Protein AF-A0A453JV64-F1 (afdb_monomer_lite)

pLDDT: mean 71.49, std 22.52, range [22.53, 96.25]

Radius of gyration: 22.48 Å; chains: 1; bounding box: 45×42×71 Å

Secondary structure (DSSP, 8-state):
--PPP-----SS------TTS------------SS-B--EEE---GGG--TTSB-TTSPBPPPGGGEEEEPPPB--TTTTT--EEEEEEE-SSTT-EEEEEEESS---EEEEEES-SS--TT-EEEE-EEE---GGG--STTTSSTTT-----EEEEEEE-SPPTT-EEEEEEEE------S-----------------EEEE---

Structure (mmCIF, N/CA/C/O backbone):
data_AF-A0A453JV64-F1
#
_entry.id   AF-A0A453JV64-F1
#
loop_
_atom_site.group_PDB
_atom_site.id
_atom_site.type_symbol
_atom_site.label_atom_id
_atom_site.label_alt_id
_atom_site.label_comp_id
_atom_site.label_asym_id
_atom_site.label_entity_id
_atom_site.label_seq_id
_atom_site.pdbx_PDB_ins_code
_atom_site.Cartn_x
_atom_site.Cartn_y
_atom_site.Cartn_z
_atom_site.occupancy
_atom_site.B_iso_or_equiv
_atom_site.auth_seq_id
_atom_site.auth_comp_id
_atom_site.auth_asym_id
_atom_site.auth_atom_id
_atom_site.pdbx_PDB_model_num
ATOM 1 N N . ILE A 1 1 ? -17.214 10.837 -33.435 1.00 34.78 1 ILE A N 1
ATOM 2 C CA . ILE A 1 1 ? -16.396 11.425 -32.343 1.00 34.78 1 ILE A CA 1
ATOM 3 C C . ILE A 1 1 ? -16.585 10.550 -31.107 1.00 34.78 1 ILE A C 1
ATOM 5 O O . ILE A 1 1 ? -17.572 10.701 -30.403 1.00 34.78 1 ILE A O 1
ATOM 9 N N . GLN A 1 2 ? -15.708 9.565 -30.905 1.00 22.53 2 GLN A N 1
ATOM 10 C CA . GLN A 1 2 ? -15.723 8.689 -29.729 1.00 22.53 2 GLN A CA 1
ATOM 11 C C . GLN A 1 2 ? -14.558 9.088 -28.821 1.00 22.53 2 GLN A C 1
ATOM 13 O O . GLN A 1 2 ? -13.413 9.138 -29.260 1.00 22.53 2 GLN A O 1
ATOM 18 N N . ARG A 1 3 ? -14.861 9.425 -27.565 1.00 28.16 3 ARG A N 1
ATOM 19 C CA . ARG A 1 3 ? -13.854 9.675 -26.527 1.00 28.16 3 ARG A CA 1
ATOM 20 C C . ARG A 1 3 ? -13.307 8.323 -26.048 1.00 28.16 3 ARG A C 1
ATOM 22 O O . ARG A 1 3 ? -14.131 7.487 -25.672 1.00 28.16 3 ARG A O 1
ATOM 29 N N . PRO A 1 4 ? -11.985 8.085 -25.997 1.00 27.56 4 PRO A N 1
ATOM 30 C CA . PRO A 1 4 ? -11.481 6.886 -25.353 1.00 27.56 4 PRO A CA 1
ATOM 31 C C . PRO A 1 4 ? -11.569 7.027 -23.831 1.00 27.56 4 PRO A C 1
ATOM 33 O O . PRO A 1 4 ? -11.262 8.071 -23.251 1.00 27.56 4 PRO A O 1
ATOM 36 N N . ARG A 1 5 ? -12.042 5.944 -23.214 1.00 22.67 5 ARG A N 1
ATOM 37 C CA . ARG A 1 5 ? -12.192 5.736 -21.774 1.00 22.67 5 ARG A CA 1
ATOM 38 C C . ARG A 1 5 ? -10.822 5.693 -21.091 1.00 22.67 5 ARG A C 1
ATOM 40 O O . ARG A 1 5 ? -9.907 5.032 -21.565 1.00 22.67 5 ARG A O 1
ATOM 47 N N . LEU A 1 6 ? -10.724 6.366 -19.947 1.00 30.78 6 LEU A N 1
ATOM 48 C CA . LEU A 1 6 ? -9.630 6.237 -18.987 1.00 30.78 6 LEU A CA 1
ATOM 49 C C . LEU A 1 6 ? -9.773 4.904 -18.242 1.00 30.78 6 LEU A C 1
ATOM 51 O O . LEU A 1 6 ? -10.660 4.767 -17.403 1.00 30.78 6 LEU A O 1
ATOM 55 N N . SER A 1 7 ? -8.886 3.949 -18.504 1.00 24.44 7 SER A N 1
ATOM 56 C CA . SER A 1 7 ? -8.677 2.781 -17.642 1.00 24.44 7 SER A CA 1
ATOM 57 C C . SER A 1 7 ? -7.288 2.870 -17.011 1.00 24.44 7 SER A C 1
ATOM 59 O O . SER A 1 7 ? -6.264 2.768 -17.681 1.00 24.44 7 SER A O 1
ATOM 61 N N . ARG A 1 8 ? -7.284 3.146 -15.701 1.00 32.28 8 ARG A N 1
ATOM 62 C CA . ARG A 1 8 ? -6.112 3.191 -14.819 1.00 32.28 8 ARG A CA 1
ATOM 63 C C . ARG A 1 8 ? -5.583 1.780 -14.589 1.00 32.28 8 ARG A C 1
ATOM 65 O O . ARG A 1 8 ? -6.286 0.996 -13.970 1.00 32.28 8 ARG A O 1
ATOM 72 N N . LEU A 1 9 ? -4.340 1.531 -14.988 1.00 24.16 9 LEU A N 1
ATOM 73 C CA . LEU A 1 9 ? -3.398 0.574 -14.394 1.00 24.16 9 LEU A CA 1
ATOM 74 C C . LEU A 1 9 ? -1.998 1.087 -14.778 1.00 24.16 9 LEU A C 1
ATOM 76 O O . LEU A 1 9 ? -1.670 1.196 -15.957 1.00 24.16 9 LEU A O 1
ATOM 80 N N . HIS A 1 10 ? -1.224 1.554 -13.796 1.00 37.84 10 HIS A N 1
ATOM 81 C CA . HIS A 1 10 ? -0.002 2.332 -14.023 1.00 37.84 10 HIS A CA 1
ATOM 82 C C . HIS A 1 10 ? 1.258 1.461 -13.894 1.00 37.84 10 HIS A C 1
ATOM 84 O O . HIS A 1 10 ? 1.812 1.323 -12.810 1.00 37.84 10 HIS A O 1
ATOM 90 N N . LEU A 1 11 ? 1.714 0.913 -15.024 1.00 35.66 11 LEU A N 1
ATOM 91 C CA . LEU A 1 11 ? 3.116 0.529 -15.268 1.00 35.66 11 LEU A CA 1
ATOM 92 C C . LEU A 1 11 ? 3.996 1.799 -15.393 1.00 35.66 11 LEU A C 1
ATOM 94 O O . LEU A 1 11 ? 3.430 2.890 -15.549 1.00 35.66 11 LEU A O 1
ATOM 98 N N . PRO A 1 12 ? 5.348 1.714 -15.358 1.00 49.34 12 PRO A N 1
ATOM 99 C CA . PRO A 1 12 ? 6.203 2.832 -15.762 1.00 49.34 12 PRO A CA 1
ATOM 100 C C . PRO A 1 12 ? 5.738 3.344 -17.129 1.00 49.34 12 PRO A C 1
ATOM 102 O O . PRO A 1 12 ? 5.736 2.614 -18.119 1.00 49.34 12 PRO A O 1
ATOM 105 N N . GLN A 1 13 ? 5.240 4.577 -17.151 1.00 51.22 13 GLN A N 1
ATOM 106 C CA . GLN A 1 13 ? 4.606 5.140 -18.333 1.00 51.22 13 GLN A CA 1
ATOM 107 C C . GLN A 1 13 ? 5.682 5.533 -19.343 1.00 51.22 13 GLN A C 1
ATOM 109 O O . GLN A 1 13 ? 6.545 6.361 -19.053 1.00 51.22 13 GLN A O 1
ATOM 114 N N . TRP A 1 14 ? 5.596 4.977 -20.547 1.00 49.09 14 TRP A N 1
ATOM 115 C CA . TRP A 1 14 ? 6.349 5.449 -21.699 1.00 49.09 14 TRP A CA 1
ATOM 116 C C . TRP A 1 14 ? 5.537 6.544 -22.386 1.00 49.09 14 TRP A C 1
ATOM 118 O O . TRP A 1 14 ? 4.452 6.293 -22.905 1.00 49.09 14 TRP A O 1
ATOM 128 N N . LEU A 1 15 ? 6.038 7.781 -22.365 1.00 48.81 15 LEU A N 1
ATOM 129 C CA . LEU A 1 15 ? 5.384 8.904 -23.032 1.00 48.81 15 LEU A CA 1
ATOM 130 C C . LEU A 1 15 ? 6.128 9.248 -24.324 1.00 48.81 15 LEU A C 1
ATOM 132 O O . LEU A 1 15 ? 7.303 9.614 -24.305 1.00 48.81 15 LEU A O 1
ATOM 136 N N . ARG A 1 16 ? 5.430 9.162 -25.459 1.00 49.94 16 ARG A N 1
ATOM 137 C CA . ARG A 1 16 ? 5.976 9.547 -26.763 1.00 49.94 16 ARG A CA 1
ATOM 138 C C . ARG A 1 16 ? 5.967 11.070 -26.904 1.00 49.94 16 ARG A C 1
ATOM 140 O O . ARG A 1 16 ? 4.908 11.687 -26.992 1.00 49.94 16 ARG A O 1
ATOM 147 N N . LEU A 1 17 ? 7.148 11.677 -26.972 1.00 46.78 17 LEU A N 1
ATOM 148 C CA . LEU A 1 17 ? 7.295 13.099 -27.286 1.00 46.78 17 LEU A CA 1
ATOM 149 C C . LEU A 1 17 ? 7.070 13.313 -28.792 1.00 46.78 17 LEU A C 1
ATOM 151 O O . LEU A 1 17 ? 7.913 12.955 -29.612 1.00 46.78 17 LEU A O 1
ATOM 155 N N . LEU A 1 18 ? 5.929 13.897 -29.166 1.00 42.41 18 LEU A N 1
ATOM 156 C CA . LEU A 1 18 ? 5.713 14.442 -30.509 1.00 42.41 18 LEU A CA 1
ATOM 157 C C . LEU A 1 18 ? 6.116 15.921 -30.497 1.00 42.41 18 LEU A C 1
ATOM 159 O O . LEU A 1 18 ? 5.584 16.710 -29.719 1.00 42.41 18 LEU A O 1
ATOM 163 N N . ALA A 1 19 ? 7.074 16.283 -31.349 1.00 37.38 19 ALA A N 1
ATOM 164 C CA . ALA A 1 19 ? 7.847 17.528 -31.319 1.00 37.38 19 ALA A CA 1
ATOM 165 C C . ALA A 1 19 ? 7.077 18.827 -31.655 1.00 37.38 19 ALA A C 1
ATOM 167 O O . ALA A 1 19 ? 7.677 19.767 -32.164 1.00 37.38 19 ALA A O 1
ATOM 168 N N . GLN A 1 20 ? 5.763 18.912 -31.431 1.00 38.94 20 GLN A N 1
ATOM 169 C CA . GLN A 1 20 ? 4.955 19.980 -32.036 1.00 38.94 20 GLN A CA 1
ATOM 170 C C . GLN A 1 20 ? 4.372 21.023 -31.076 1.00 38.94 20 GLN A C 1
ATOM 172 O O . GLN A 1 20 ? 3.774 21.976 -31.568 1.00 38.94 20 GLN A O 1
ATOM 177 N N . ARG A 1 21 ? 4.543 20.930 -29.744 1.00 32.88 21 ARG A N 1
ATOM 178 C CA . ARG A 1 21 ? 4.109 22.003 -28.818 1.00 32.88 21 ARG A CA 1
ATOM 179 C C . ARG A 1 21 ? 4.996 22.125 -27.570 1.00 32.88 21 ARG A C 1
ATOM 181 O O . ARG A 1 21 ? 5.344 21.091 -27.001 1.00 32.88 21 ARG A O 1
ATOM 188 N N . PRO A 1 22 ? 5.311 23.350 -27.098 1.00 31.88 22 PRO A N 1
ATOM 189 C CA . PRO A 1 22 ? 5.959 23.546 -25.805 1.00 31.88 22 PRO A CA 1
ATOM 190 C C . PRO A 1 22 ? 5.036 23.016 -24.704 1.00 31.88 22 PRO A C 1
ATOM 192 O O . PRO A 1 22 ? 3.895 23.456 -24.552 1.00 31.88 22 PRO A O 1
ATOM 195 N N . TRP A 1 23 ? 5.507 22.004 -23.983 1.00 38.38 23 TRP A N 1
ATOM 196 C CA . TRP A 1 23 ? 4.722 21.302 -22.975 1.00 38.38 23 TRP A CA 1
ATOM 197 C C . TRP A 1 23 ? 4.788 22.055 -21.638 1.00 38.38 23 TRP A C 1
ATOM 199 O O . TRP A 1 23 ? 5.874 22.294 -21.114 1.00 38.38 23 TRP A O 1
ATOM 209 N N . ARG A 1 24 ? 3.630 22.374 -21.044 1.00 29.61 24 ARG A N 1
ATOM 210 C CA . ARG A 1 24 ? 3.502 22.445 -19.581 1.00 29.61 24 ARG A CA 1
ATOM 211 C C . ARG A 1 24 ? 3.101 21.049 -19.121 1.00 29.61 24 ARG A C 1
ATOM 213 O O . ARG A 1 24 ? 1.940 20.671 -19.249 1.00 29.61 24 ARG A O 1
ATOM 220 N N . ALA A 1 25 ? 4.068 20.276 -18.635 1.00 34.88 25 ALA A N 1
ATOM 221 C CA . ALA A 1 25 ? 3.772 19.026 -17.956 1.00 34.88 25 ALA A CA 1
ATOM 222 C C . ALA A 1 25 ? 3.078 19.338 -16.636 1.00 34.88 25 ALA A C 1
ATOM 224 O O . ALA A 1 25 ? 3.697 19.916 -15.746 1.00 34.88 25 ALA A O 1
ATOM 225 N N . HIS A 1 26 ? 1.837 18.896 -16.461 1.00 29.64 26 HIS A N 1
ATOM 226 C CA . HIS A 1 26 ? 1.499 18.403 -15.134 1.00 29.64 26 HIS A CA 1
ATOM 227 C C . HIS A 1 26 ? 2.315 17.117 -14.973 1.00 29.64 26 HIS A C 1
ATOM 229 O O . HIS A 1 26 ? 2.134 16.211 -15.793 1.00 29.64 26 HIS A O 1
ATOM 235 N N . PRO A 1 27 ? 3.271 17.043 -14.027 1.00 34.78 27 PRO A N 1
ATOM 236 C CA . PRO A 1 27 ? 4.000 15.807 -13.805 1.00 34.78 27 PRO A CA 1
ATOM 237 C C . PRO A 1 27 ? 2.966 14.701 -13.569 1.00 34.78 27 PRO A C 1
ATOM 239 O O . PRO A 1 27 ? 2.006 14.934 -12.822 1.00 34.78 27 PRO A O 1
ATOM 242 N N . PRO A 1 28 ? 3.093 13.532 -14.227 1.00 35.94 28 PRO A N 1
ATOM 243 C CA . PRO A 1 28 ? 2.219 12.416 -13.918 1.00 35.94 28 PRO A CA 1
ATOM 244 C C . PRO A 1 28 ? 2.303 12.202 -12.411 1.00 35.94 28 PRO A C 1
ATOM 246 O O . PRO A 1 28 ? 3.398 12.165 -11.846 1.00 35.94 28 PRO A O 1
ATOM 249 N N . THR A 1 29 ? 1.154 12.132 -11.741 1.00 37.25 29 THR A N 1
ATOM 250 C CA . THR A 1 29 ? 1.100 11.734 -10.335 1.00 37.25 29 THR A CA 1
ATOM 251 C C . THR A 1 29 ? 1.505 10.263 -10.285 1.00 37.25 29 THR A C 1
ATOM 253 O O . THR A 1 29 ? 0.660 9.374 -10.319 1.00 37.25 29 THR A O 1
ATOM 256 N N . ALA A 1 30 ? 2.811 10.002 -10.336 1.00 40.31 30 ALA A N 1
ATOM 257 C CA . ALA A 1 30 ? 3.355 8.672 -10.175 1.00 40.31 30 ALA A CA 1
ATOM 258 C C . ALA A 1 30 ? 2.994 8.199 -8.759 1.00 40.31 30 ALA A C 1
ATOM 260 O O . ALA A 1 30 ? 3.118 8.993 -7.818 1.00 40.31 30 ALA A O 1
ATOM 261 N N . PRO A 1 31 ? 2.533 6.947 -8.582 1.00 50.41 31 PRO A N 1
ATOM 262 C CA . PRO A 1 31 ? 2.518 6.351 -7.253 1.00 50.41 31 PRO A CA 1
ATOM 263 C C . PRO A 1 31 ? 3.935 6.454 -6.684 1.00 50.41 31 PRO A C 1
ATOM 265 O O . PRO A 1 31 ? 4.916 6.289 -7.420 1.00 50.41 31 PRO A O 1
ATOM 268 N N . GLN A 1 32 ? 4.042 6.826 -5.414 1.00 57.03 32 GLN A N 1
ATOM 269 C CA . GLN A 1 32 ? 5.329 7.071 -4.797 1.00 57.03 32 GLN A CA 1
ATOM 270 C C . GLN A 1 32 ? 5.950 5.688 -4.487 1.00 57.03 32 GLN A C 1
ATOM 272 O O . GLN A 1 32 ? 5.385 4.858 -3.785 1.00 57.03 32 GLN A O 1
ATOM 277 N N . PRO A 1 33 ? 7.058 5.339 -5.143 1.00 58.97 33 PRO A N 1
ATOM 278 C CA . PRO A 1 33 ? 7.669 4.029 -5.033 1.00 58.97 33 PRO A CA 1
ATOM 279 C C . PRO A 1 33 ? 8.499 3.989 -3.749 1.00 58.97 33 PRO A C 1
ATOM 281 O O . PRO A 1 33 ? 8.921 5.022 -3.220 1.00 58.97 33 PRO A O 1
ATOM 284 N N . ALA A 1 34 ? 8.829 2.781 -3.314 1.00 61.97 34 ALA A N 1
ATOM 285 C CA . ALA A 1 34 ? 9.823 2.571 -2.269 1.00 61.97 34 ALA A CA 1
ATOM 286 C C . ALA A 1 34 ? 11.235 3.064 -2.668 1.00 61.97 34 ALA A C 1
ATOM 288 O O . ALA A 1 34 ? 12.027 3.414 -1.798 1.00 61.97 34 ALA A O 1
ATOM 289 N N . ALA A 1 35 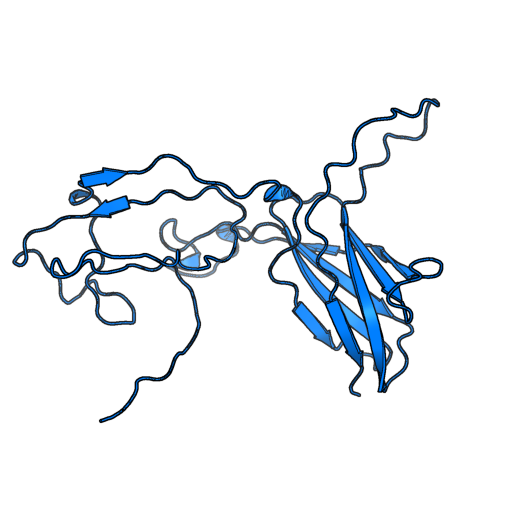? 11.550 3.115 -3.970 1.00 70.56 35 ALA A N 1
ATOM 290 C CA . ALA A 1 35 ? 12.890 3.398 -4.494 1.00 70.56 35 ALA A CA 1
ATOM 291 C C . ALA A 1 35 ? 12.970 4.723 -5.283 1.00 70.56 35 ALA A C 1
ATOM 293 O O . ALA A 1 35 ? 11.988 5.119 -5.905 1.00 70.56 35 ALA A O 1
ATOM 294 N N . PRO A 1 36 ? 14.129 5.404 -5.335 1.00 78.94 36 PRO A N 1
ATOM 295 C CA . PRO A 1 36 ? 14.311 6.591 -6.171 1.00 78.94 36 PRO A CA 1
ATOM 296 C C . PRO A 1 36 ? 13.971 6.343 -7.649 1.00 78.94 36 PRO A C 1
ATOM 298 O O . PRO A 1 36 ? 14.154 5.248 -8.182 1.00 78.94 36 PRO A O 1
ATOM 301 N N . TYR A 1 37 ? 13.508 7.388 -8.333 1.00 79.69 37 TYR A N 1
ATOM 302 C CA . TYR A 1 37 ? 13.249 7.372 -9.768 1.00 79.69 37 TYR A CA 1
ATOM 303 C C . TYR A 1 37 ? 14.365 8.042 -10.559 1.00 79.69 37 TYR A C 1
ATOM 305 O O . TYR A 1 37 ? 14.974 9.013 -10.116 1.00 79.69 37 TYR A O 1
ATOM 313 N N . GLN A 1 38 ? 14.535 7.585 -11.795 1.00 85.00 38 GLN A N 1
ATOM 314 C CA . GLN A 1 38 ? 15.294 8.278 -12.827 1.00 85.00 38 GLN A CA 1
ATOM 315 C C . GLN A 1 38 ? 14.449 8.381 -14.095 1.00 85.00 38 GLN A C 1
ATOM 317 O O . GLN A 1 38 ? 13.699 7.467 -14.443 1.00 85.00 38 GLN A O 1
ATOM 322 N N . PHE A 1 39 ? 14.604 9.486 -14.813 1.00 84.00 39 PHE A N 1
ATOM 323 C CA . PHE A 1 39 ? 14.001 9.699 -16.117 1.00 84.00 39 PHE A CA 1
ATOM 324 C C . PHE A 1 39 ? 15.042 9.424 -17.196 1.00 84.00 39 PHE A C 1
ATOM 326 O O . PHE A 1 39 ? 16.143 9.972 -17.178 1.00 84.00 39 PHE A O 1
ATOM 333 N N . CYS A 1 40 ? 14.684 8.577 -18.155 1.00 82.50 40 CYS A N 1
ATOM 334 C CA . CYS A 1 40 ? 15.524 8.265 -19.302 1.00 82.50 40 CYS A CA 1
ATOM 335 C C . CYS A 1 40 ? 14.915 8.886 -20.560 1.00 82.50 40 CYS A C 1
ATOM 337 O O . CYS A 1 40 ? 13.735 8.677 -20.845 1.00 82.50 40 CYS A O 1
ATOM 339 N N . LEU A 1 41 ? 15.727 9.601 -21.337 1.00 83.19 41 LEU A N 1
ATOM 340 C CA . LEU A 1 41 ? 15.348 10.045 -22.675 1.00 83.19 41 LEU A CA 1
ATOM 341 C C . LEU A 1 41 ? 15.924 9.072 -23.699 1.00 83.19 41 LEU A C 1
ATOM 343 O O . LEU A 1 41 ? 17.125 8.796 -23.692 1.00 83.19 41 LEU A O 1
ATOM 347 N N . PHE A 1 42 ? 15.074 8.594 -24.602 1.00 81.44 42 PHE A N 1
ATOM 348 C CA . PHE A 1 42 ? 15.463 7.710 -25.694 1.00 81.44 42 PHE A CA 1
ATOM 349 C C . PHE A 1 42 ? 15.206 8.387 -27.038 1.00 81.44 42 PHE A C 1
ATOM 351 O O . PHE A 1 42 ? 14.197 9.070 -27.214 1.00 81.44 42 PHE A O 1
ATOM 358 N N . ARG A 1 43 ? 16.115 8.190 -27.993 1.00 80.19 43 ARG A N 1
ATOM 359 C CA . ARG A 1 43 ? 15.985 8.666 -29.372 1.00 80.19 43 ARG A CA 1
ATOM 360 C C . ARG A 1 43 ? 16.425 7.568 -30.326 1.00 80.19 43 ARG A C 1
ATOM 362 O O . ARG A 1 43 ? 17.523 7.039 -30.196 1.00 80.19 43 ARG A O 1
ATOM 369 N N . TRP A 1 44 ? 15.602 7.281 -31.323 1.00 72.88 44 TRP A N 1
ATOM 370 C CA . TRP A 1 44 ? 15.910 6.294 -32.351 1.00 72.88 44 TRP A CA 1
ATOM 371 C C . TRP A 1 44 ? 15.385 6.745 -33.715 1.00 72.88 44 TRP A C 1
ATOM 373 O O . TRP A 1 44 ? 14.541 7.642 -33.811 1.00 72.88 44 TRP A O 1
ATOM 383 N N . HIS A 1 45 ? 15.917 6.148 -34.782 1.00 70.50 45 HIS A N 1
ATOM 384 C CA . HIS A 1 45 ? 15.501 6.461 -36.143 1.00 70.50 45 HIS A CA 1
ATOM 385 C C . HIS A 1 45 ? 14.157 5.778 -36.470 1.00 70.50 45 HIS A C 1
ATOM 387 O O . HIS A 1 45 ? 13.981 4.612 -36.118 1.00 70.50 45 HIS A O 1
ATOM 393 N N . PRO A 1 46 ? 13.218 6.419 -37.199 1.00 66.88 46 PRO A N 1
ATOM 394 C CA . PRO A 1 46 ? 11.904 5.834 -37.505 1.00 66.88 46 PRO A CA 1
ATOM 395 C C . PRO A 1 46 ? 11.930 4.458 -38.185 1.00 66.88 46 PRO A C 1
ATOM 397 O O . PRO A 1 46 ? 10.986 3.685 -38.070 1.00 66.88 46 PRO A O 1
ATOM 400 N N . LYS A 1 47 ? 13.021 4.150 -38.895 1.00 69.12 47 LYS A N 1
ATOM 401 C CA . LYS A 1 47 ? 13.239 2.862 -39.578 1.00 69.12 47 LYS A CA 1
ATOM 402 C C . LYS A 1 4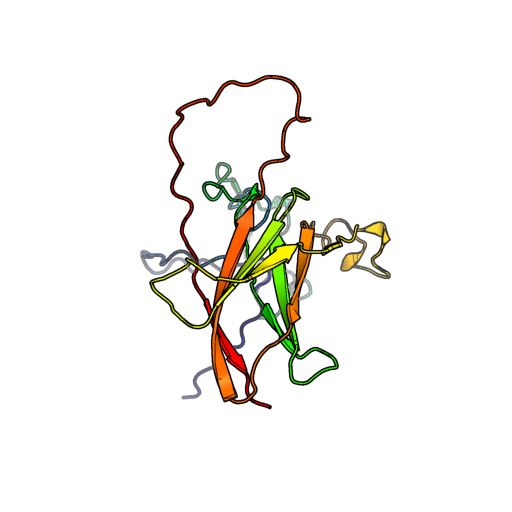7 ? 13.635 1.719 -38.635 1.00 69.12 47 LYS A C 1
ATOM 404 O O . LYS A 1 47 ? 13.620 0.571 -39.048 1.00 69.12 47 LYS A O 1
ATOM 409 N N . GLU A 1 48 ? 13.991 2.025 -37.391 1.00 67.94 48 GLU A N 1
ATOM 410 C CA . GLU A 1 48 ? 14.400 1.047 -36.374 1.00 67.94 48 GLU A CA 1
ATOM 411 C C . GLU A 1 48 ? 13.233 0.641 -35.455 1.00 67.94 48 GLU A C 1
ATOM 413 O O . GLU A 1 48 ? 13.436 -0.025 -34.442 1.00 67.94 48 GLU A O 1
ATOM 418 N N . HIS A 1 49 ? 12.006 1.054 -35.794 1.00 63.78 49 HIS A N 1
ATOM 419 C CA . HIS A 1 49 ? 10.792 0.657 -35.087 1.00 63.78 49 HIS A CA 1
ATOM 420 C C . HIS A 1 49 ? 10.537 -0.844 -35.261 1.00 63.78 49 HIS A C 1
ATOM 422 O O . HIS A 1 49 ? 10.296 -1.308 -36.373 1.00 63.78 49 HIS A O 1
ATOM 428 N N . SER A 1 50 ? 10.523 -1.594 -34.158 1.00 63.16 50 SER A N 1
ATOM 429 C CA . SER A 1 50 ? 10.002 -2.962 -34.145 1.00 63.16 50 SER A CA 1
ATOM 430 C C . SER A 1 50 ? 8.506 -2.938 -33.833 1.00 63.16 50 SER A C 1
ATOM 432 O O . SER A 1 50 ? 8.105 -2.498 -32.757 1.00 63.16 50 SER A O 1
ATOM 434 N N . TYR A 1 51 ? 7.675 -3.444 -34.748 1.00 61.25 51 TYR A N 1
ATOM 435 C CA . TYR A 1 51 ? 6.231 -3.618 -34.521 1.00 61.25 51 TYR A CA 1
ATOM 436 C C . TYR A 1 51 ? 5.914 -4.706 -33.485 1.00 61.25 51 TYR A C 1
ATOM 438 O O . TYR A 1 51 ? 4.798 -4.770 -32.981 1.00 61.25 51 TYR A O 1
ATOM 446 N N . HIS A 1 52 ? 6.898 -5.543 -33.150 1.00 62.62 52 HIS A N 1
ATOM 447 C CA . HIS A 1 52 ? 6.753 -6.637 -32.191 1.00 62.62 52 HIS A CA 1
ATOM 448 C C . HIS A 1 52 ? 7.114 -6.234 -30.755 1.00 62.62 52 HIS A C 1
ATOM 450 O O . HIS A 1 52 ? 6.925 -7.028 -29.840 1.00 62.62 52 HIS A O 1
ATOM 456 N N . HIS A 1 53 ? 7.629 -5.018 -30.541 1.00 69.50 53 HIS A N 1
ATOM 457 C CA . HIS A 1 53 ? 8.055 -4.533 -29.228 1.00 69.50 53 HIS A CA 1
ATOM 458 C C . HIS A 1 53 ? 7.343 -3.219 -28.899 1.00 69.50 53 HIS A C 1
ATOM 460 O O . HIS A 1 53 ? 7.919 -2.132 -28.970 1.00 69.50 53 HIS A O 1
ATOM 466 N N . VAL A 1 54 ? 6.051 -3.332 -28.595 1.00 72.19 54 VAL A N 1
ATOM 467 C CA . VAL A 1 54 ? 5.157 -2.212 -28.289 1.00 72.19 54 VAL A CA 1
ATOM 468 C C . VAL A 1 54 ? 4.534 -2.377 -26.902 1.00 72.19 54 VAL A C 1
ATOM 470 O O . VAL A 1 54 ? 4.372 -3.494 -26.415 1.00 72.19 54 VAL A O 1
ATOM 473 N N . ASP A 1 55 ? 4.202 -1.264 -26.252 1.00 69.94 55 ASP A N 1
ATOM 474 C CA . ASP A 1 55 ? 3.448 -1.251 -25.004 1.00 69.94 55 ASP A CA 1
ATOM 475 C C . ASP A 1 55 ? 1.970 -1.619 -25.241 1.00 69.94 55 ASP A C 1
ATOM 477 O O . ASP A 1 55 ? 1.511 -1.791 -26.372 1.00 69.94 55 ASP A O 1
ATOM 481 N N . HIS A 1 56 ? 1.195 -1.706 -24.157 1.00 69.12 56 HIS A N 1
ATOM 482 C CA . HIS A 1 56 ? -0.239 -2.008 -24.214 1.00 69.12 56 HIS A CA 1
ATOM 483 C C . HIS A 1 56 ? -1.056 -1.008 -25.061 1.00 69.12 56 HIS A C 1
ATOM 485 O O . HIS A 1 56 ? -2.144 -1.334 -25.525 1.00 69.12 56 HIS A O 1
ATOM 491 N N . ASN A 1 57 ? -0.532 0.198 -25.291 1.00 66.69 57 ASN A N 1
ATOM 492 C CA . ASN A 1 57 ? -1.160 1.241 -26.098 1.00 66.69 57 ASN A CA 1
ATOM 493 C C . ASN A 1 57 ? -0.638 1.257 -27.548 1.00 66.69 57 ASN A C 1
ATOM 495 O O . ASN A 1 57 ? -0.969 2.168 -28.309 1.00 66.69 57 ASN A O 1
ATOM 499 N N . GLY A 1 58 ? 0.188 0.280 -27.936 1.00 66.62 58 GLY A N 1
ATOM 500 C CA . GLY A 1 58 ? 0.796 0.198 -29.260 1.00 66.62 58 GLY A CA 1
ATOM 5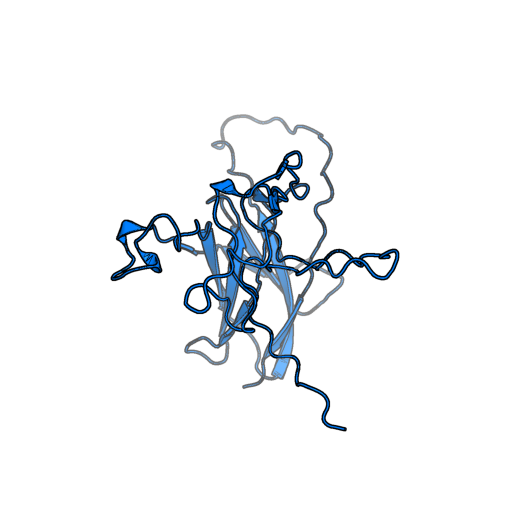01 C C . GLY A 1 58 ? 1.959 1.172 -29.479 1.00 66.62 58 GLY A C 1
ATOM 502 O O . GLY A 1 58 ? 2.375 1.372 -30.622 1.00 66.62 58 GLY A O 1
ATOM 503 N N . ASN A 1 59 ? 2.501 1.797 -28.427 1.00 68.75 59 ASN A N 1
ATOM 504 C CA . ASN A 1 59 ? 3.698 2.626 -28.554 1.00 68.75 59 ASN A CA 1
ATOM 505 C C . ASN A 1 59 ? 4.947 1.740 -28.586 1.00 68.75 59 ASN A C 1
ATOM 507 O O . ASN A 1 59 ? 5.098 0.895 -27.710 1.00 68.75 59 ASN A O 1
ATOM 511 N N . PRO A 1 60 ? 5.886 1.947 -29.521 1.00 69.12 60 PRO A N 1
ATOM 512 C CA . PRO A 1 60 ? 7.145 1.207 -29.532 1.00 69.12 60 PRO A CA 1
ATOM 513 C C . PRO A 1 60 ? 7.932 1.434 -28.236 1.00 69.12 60 PRO A C 1
ATOM 515 O O . PRO A 1 60 ? 8.142 2.576 -27.817 1.00 69.12 60 PRO A O 1
ATOM 518 N N . LEU A 1 61 ? 8.382 0.341 -27.623 1.00 70.50 61 LEU A N 1
ATOM 519 C CA . LEU A 1 61 ? 9.222 0.358 -26.432 1.00 70.50 61 LEU A CA 1
ATOM 520 C C . LEU A 1 61 ? 10.692 0.563 -26.834 1.00 70.50 61 LEU A C 1
ATOM 522 O O . LEU A 1 61 ? 11.194 -0.143 -27.716 1.00 70.50 61 LEU A O 1
ATOM 526 N N . PRO A 1 62 ? 11.408 1.518 -26.212 1.00 67.56 62 PRO A N 1
ATOM 527 C CA . PRO A 1 62 ? 12.799 1.775 -26.555 1.00 67.56 62 PRO A CA 1
ATOM 528 C C . PRO A 1 62 ? 13.722 0.619 -26.169 1.00 67.56 62 PRO A C 1
ATOM 530 O O . PRO A 1 62 ? 13.571 -0.004 -25.120 1.00 67.56 62 PRO A O 1
ATOM 533 N N . HIS A 1 63 ? 14.761 0.404 -26.977 1.00 67.12 63 HIS A N 1
ATOM 534 C CA . HIS A 1 63 ? 15.900 -0.427 -26.594 1.00 67.12 63 HIS A CA 1
ATOM 535 C C . HIS A 1 63 ? 16.941 0.401 -25.824 1.00 67.12 63 HIS A C 1
ATOM 537 O O . HIS A 1 63 ? 17.141 1.586 -26.101 1.00 67.12 63 HIS A O 1
ATOM 543 N N . GLY A 1 64 ? 17.676 -0.234 -24.902 1.00 69.06 64 GLY A N 1
ATOM 544 C CA . GLY A 1 64 ? 18.690 0.434 -24.069 1.00 69.06 64 GLY A CA 1
ATOM 545 C C . GLY A 1 64 ? 19.772 1.193 -24.855 1.00 69.06 64 GLY A C 1
ATOM 546 O O . GLY A 1 64 ? 20.242 2.233 -24.399 1.00 69.06 64 GLY A O 1
ATOM 547 N N . ARG A 1 65 ? 20.103 0.735 -26.072 1.00 74.88 65 ARG A N 1
ATOM 548 C CA . ARG A 1 65 ? 21.086 1.362 -26.981 1.00 74.88 65 ARG A CA 1
ATOM 549 C C . ARG A 1 65 ? 20.713 2.772 -27.454 1.00 74.88 65 ARG A C 1
ATOM 551 O O . ARG A 1 65 ? 21.572 3.505 -27.923 1.00 74.88 65 ARG A O 1
ATOM 558 N N . HIS A 1 66 ? 19.440 3.146 -27.348 1.00 77.12 66 HIS A N 1
ATOM 559 C CA . HIS A 1 66 ? 18.905 4.419 -27.835 1.00 77.12 66 HIS A CA 1
ATOM 560 C C . HIS A 1 66 ? 18.780 5.479 -26.742 1.00 77.12 66 HIS A C 1
ATOM 562 O O . HIS A 1 66 ? 18.203 6.541 -26.978 1.00 77.12 66 HIS A O 1
ATOM 568 N N . ARG A 1 67 ? 19.276 5.204 -25.530 1.00 84.56 67 ARG A N 1
ATOM 569 C CA . ARG A 1 67 ? 19.252 6.167 -24.428 1.00 84.56 67 ARG A CA 1
ATOM 570 C C . ARG A 1 67 ? 20.225 7.307 -24.722 1.00 84.56 67 ARG A C 1
ATOM 572 O O . ARG A 1 67 ? 21.423 7.083 -24.842 1.00 84.56 67 ARG A O 1
ATOM 579 N N . VAL A 1 68 ? 19.705 8.527 -24.799 1.00 89.75 68 VAL A N 1
ATOM 580 C CA . VAL A 1 68 ? 20.486 9.742 -25.086 1.00 89.75 68 VAL A CA 1
ATOM 581 C C . VAL A 1 68 ? 20.725 10.606 -23.855 1.00 89.75 68 VAL A C 1
ATOM 583 O O . VAL A 1 68 ? 21.662 11.395 -23.843 1.00 89.75 68 VAL A O 1
ATOM 586 N N . ALA A 1 69 ? 19.895 10.467 -22.821 1.00 86.38 69 ALA A N 1
ATOM 587 C CA . ALA A 1 69 ? 20.096 11.153 -21.553 1.00 86.38 69 ALA A CA 1
ATOM 588 C C . ALA A 1 69 ? 19.493 10.358 -20.391 1.00 86.38 69 ALA A C 1
ATOM 590 O O . ALA A 1 69 ? 18.553 9.576 -20.568 1.00 86.38 69 ALA A O 1
ATOM 591 N N . LEU A 1 70 ? 20.037 10.602 -19.203 1.00 87.62 70 LEU A N 1
ATOM 592 C CA . LEU A 1 70 ? 19.576 10.082 -17.923 1.00 87.62 70 LEU A CA 1
ATOM 593 C C . LEU A 1 70 ? 19.524 11.256 -16.940 1.00 87.62 70 LEU A C 1
ATOM 595 O O . LEU A 1 70 ? 20.468 12.043 -16.884 1.00 87.62 70 LEU A O 1
ATOM 599 N N . SER A 1 71 ? 18.426 11.407 -16.204 1.00 88.69 71 SER A N 1
ATOM 600 C CA . SER A 1 71 ? 18.334 12.408 -15.138 1.00 88.69 71 SER A CA 1
ATOM 601 C C . SER A 1 71 ? 19.112 11.977 -13.893 1.00 88.69 71 SER A C 1
ATOM 603 O O . SER A 1 71 ? 19.438 10.803 -13.726 1.00 88.69 71 SER A O 1
ATOM 605 N N . GLY A 1 72 ? 19.318 12.910 -12.960 1.00 89.56 72 GLY A N 1
ATOM 606 C CA . GLY A 1 72 ? 19.643 12.547 -11.579 1.00 89.56 72 GLY A CA 1
ATOM 607 C C . GLY A 1 72 ? 18.517 11.741 -10.918 1.00 89.56 72 GLY A C 1
ATOM 608 O O . GLY A 1 72 ? 17.398 11.668 -11.443 1.00 89.56 72 GLY A O 1
ATOM 609 N N . GLU A 1 73 ? 18.822 11.142 -9.770 1.00 87.19 73 GLU A N 1
ATOM 610 C CA . GLU A 1 73 ? 17.827 10.453 -8.951 1.00 87.19 73 GLU A CA 1
ATOM 611 C C . GLU A 1 73 ? 16.868 11.446 -8.294 1.00 87.19 73 GLU A C 1
ATOM 613 O O . GLU A 1 73 ? 17.266 12.499 -7.796 1.00 87.19 73 GLU A O 1
ATOM 618 N N . VAL A 1 74 ? 15.589 11.089 -8.284 1.00 84.19 74 VAL A N 1
ATOM 619 C CA . VAL A 1 74 ? 14.525 11.854 -7.641 1.00 84.19 74 VAL A CA 1
ATOM 620 C C . VAL A 1 74 ? 13.803 10.935 -6.673 1.00 84.19 74 VAL A C 1
ATOM 622 O O . VAL A 1 74 ? 13.280 9.892 -7.062 1.00 84.19 74 VAL A O 1
ATOM 625 N N . SER A 1 75 ? 13.746 11.329 -5.408 1.00 78.94 75 SER A N 1
ATOM 626 C CA . SER A 1 75 ? 13.034 10.599 -4.366 1.00 78.94 75 SER A CA 1
ATOM 627 C C . SER A 1 75 ? 12.015 11.501 -3.684 1.00 78.94 75 SER A C 1
ATOM 629 O O . SER A 1 75 ? 12.108 12.730 -3.692 1.00 78.94 75 SER A O 1
ATOM 631 N N . PHE A 1 76 ? 11.003 10.876 -3.097 1.00 77.38 76 PHE A N 1
ATOM 632 C CA . PHE A 1 76 ? 10.037 11.590 -2.283 1.00 77.38 76 PHE A CA 1
ATOM 633 C C . PHE A 1 76 ? 10.551 11.673 -0.846 1.00 77.38 76 PHE A C 1
ATOM 635 O O . PHE A 1 76 ? 11.024 10.680 -0.281 1.00 77.38 76 PHE A O 1
ATOM 642 N N . ALA A 1 77 ? 10.431 12.857 -0.245 1.00 77.56 77 ALA A N 1
ATOM 643 C CA . ALA A 1 77 ? 10.822 13.080 1.140 1.00 77.56 77 ALA A CA 1
ATOM 644 C C . ALA A 1 77 ? 10.050 12.141 2.083 1.00 77.56 77 ALA A C 1
ATOM 646 O O . ALA A 1 77 ? 8.821 12.044 2.014 1.00 77.56 77 ALA A O 1
ATOM 647 N N . GLY A 1 78 ? 10.780 11.440 2.955 1.00 71.88 78 GLY A N 1
ATOM 648 C CA . GLY A 1 78 ? 10.192 10.501 3.911 1.00 71.88 78 GLY A CA 1
ATOM 649 C C . GLY A 1 78 ? 9.564 9.252 3.273 1.00 71.88 78 GLY A C 1
ATOM 650 O O . GLY A 1 78 ? 8.692 8.632 3.875 1.00 71.88 78 GLY A O 1
ATOM 651 N N . SER A 1 79 ? 9.969 8.890 2.053 1.00 66.88 79 SER A N 1
ATOM 652 C CA . SER A 1 79 ? 9.422 7.746 1.308 1.00 66.88 79 SER A CA 1
ATOM 653 C C . SER A 1 79 ? 9.506 6.411 2.037 1.00 66.88 79 SER A C 1
ATOM 655 O O . SER A 1 79 ? 8.590 5.611 1.890 1.00 66.88 79 SER A O 1
ATOM 657 N N . ALA A 1 80 ? 10.530 6.193 2.866 1.00 68.50 80 ALA A N 1
ATOM 658 C CA . ALA A 1 80 ? 10.678 4.920 3.560 1.00 68.50 80 ALA A CA 1
ATOM 659 C C . ALA A 1 80 ? 9.535 4.643 4.553 1.00 68.50 80 ALA A C 1
ATOM 661 O O . ALA A 1 80 ? 8.870 3.608 4.494 1.00 68.50 80 ALA A O 1
ATOM 662 N N . VAL A 1 81 ? 9.256 5.633 5.405 1.00 75.06 81 VAL A N 1
ATOM 663 C CA . VAL A 1 81 ? 8.353 5.491 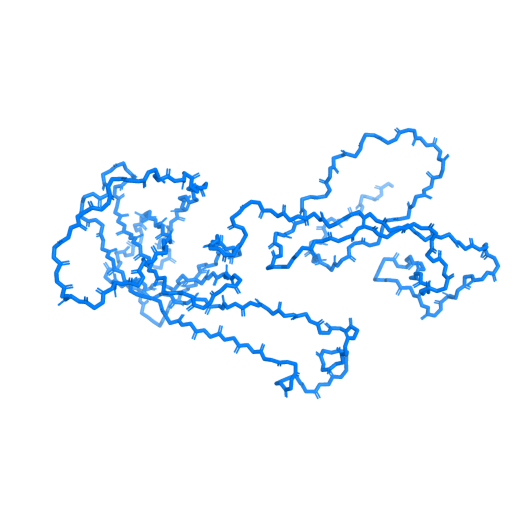6.556 1.00 75.06 81 VAL A CA 1
ATOM 664 C C . VAL A 1 81 ? 6.887 5.721 6.178 1.00 75.06 81 VAL A C 1
ATOM 666 O O . VAL A 1 81 ? 5.978 5.330 6.911 1.00 75.06 81 VAL A O 1
ATOM 669 N N . ARG A 1 82 ? 6.632 6.375 5.040 1.00 81.00 82 ARG A N 1
ATOM 670 C CA . ARG A 1 82 ? 5.293 6.820 4.659 1.00 81.00 82 ARG A CA 1
ATOM 671 C C . ARG A 1 82 ? 4.403 5.637 4.233 1.00 81.00 82 ARG A C 1
ATOM 673 O O . ARG A 1 82 ? 4.776 4.897 3.331 1.00 81.00 82 ARG A O 1
ATOM 680 N N . PRO A 1 83 ? 3.197 5.498 4.808 1.00 86.12 83 PRO A N 1
ATOM 681 C CA . PRO A 1 83 ? 2.197 4.543 4.339 1.00 86.12 83 PRO A CA 1
ATOM 682 C C . PRO A 1 83 ? 1.630 4.926 2.971 1.00 86.12 83 PRO A C 1
ATOM 684 O O . PRO A 1 83 ? 1.175 6.058 2.763 1.00 86.12 83 PRO A O 1
ATOM 687 N N . GLU A 1 84 ? 1.591 3.954 2.067 1.00 84.81 84 GLU A N 1
ATOM 688 C CA . GLU A 1 84 ? 1.084 4.088 0.704 1.00 84.81 84 GLU A CA 1
ATOM 689 C C . GLU A 1 84 ? 0.034 3.037 0.368 1.00 84.81 84 GLU A C 1
ATOM 691 O O . GLU A 1 84 ? -0.122 2.045 1.075 1.00 84.81 84 GLU A O 1
ATOM 696 N N . GLN A 1 85 ? -0.704 3.278 -0.722 1.00 87.25 85 GLN A N 1
ATOM 697 C CA . GLN A 1 85 ? -1.701 2.347 -1.266 1.00 87.25 85 GLN A CA 1
ATOM 698 C C . GLN A 1 85 ? -2.670 1.799 -0.206 1.00 87.25 85 GLN A C 1
ATOM 700 O O . GLN A 1 85 ? -3.023 0.623 -0.212 1.00 87.25 85 GLN A O 1
ATOM 705 N N . VAL A 1 86 ? -3.092 2.669 0.717 1.00 89.62 86 VAL A N 1
ATOM 706 C CA . VAL A 1 86 ? -3.987 2.285 1.809 1.00 89.62 86 VAL A CA 1
ATOM 707 C C . VAL A 1 86 ? -5.276 1.700 1.231 1.00 89.62 86 VAL A C 1
ATOM 709 O O . VAL A 1 86 ? -5.987 2.370 0.479 1.00 89.62 86 VAL A O 1
ATOM 712 N N . HIS A 1 87 ? -5.583 0.466 1.614 1.00 91.06 87 HIS A N 1
ATOM 713 C CA . HIS A 1 87 ? -6.759 -0.277 1.198 1.00 91.06 87 HIS A CA 1
ATOM 714 C C . HIS A 1 87 ? -7.530 -0.774 2.421 1.00 91.06 87 HIS A C 1
ATOM 716 O O . HIS A 1 87 ? -6.945 -1.158 3.434 1.00 91.06 87 HIS A O 1
ATOM 722 N N . LEU A 1 88 ? -8.855 -0.742 2.330 1.00 91.25 88 LEU A N 1
ATOM 723 C CA . LEU A 1 88 ? -9.756 -1.232 3.363 1.00 91.25 88 LEU A CA 1
ATOM 724 C C . LEU A 1 88 ? -10.510 -2.427 2.808 1.00 91.25 88 LEU A C 1
ATOM 726 O O . LEU A 1 88 ? -11.020 -2.381 1.692 1.00 91.25 88 LEU A O 1
ATOM 730 N N . THR A 1 89 ? -10.583 -3.479 3.607 1.00 91.44 89 THR A N 1
ATOM 731 C CA . THR A 1 89 ? -11.242 -4.732 3.247 1.00 91.44 89 THR A CA 1
ATOM 732 C C . THR A 1 89 ? -12.111 -5.196 4.399 1.00 91.44 89 THR A C 1
ATOM 734 O O . THR A 1 89 ? -11.817 -4.929 5.566 1.00 91.44 89 THR A O 1
ATOM 737 N N . PHE A 1 90 ? -13.202 -5.877 4.073 1.00 90.62 90 PHE A N 1
ATOM 738 C CA . PHE A 1 90 ? -13.986 -6.562 5.088 1.00 90.62 90 PHE A CA 1
ATOM 739 C C . PHE A 1 90 ? -13.215 -7.767 5.625 1.00 90.62 90 PHE A C 1
ATOM 741 O O . PHE A 1 90 ? -12.477 -8.414 4.882 1.00 90.62 90 PHE A O 1
ATOM 748 N N . SER A 1 91 ? -13.409 -8.051 6.910 1.00 89.31 91 SER A N 1
ATOM 749 C CA . SER A 1 91 ? -12.982 -9.305 7.525 1.00 89.31 91 SER A CA 1
ATOM 750 C C . SER A 1 91 ? -14.126 -10.328 7.489 1.00 89.31 91 SER A C 1
ATOM 752 O O . SER A 1 91 ? -15.192 -10.102 6.892 1.00 89.31 91 SER A O 1
ATOM 754 N N . ASP A 1 92 ? -13.897 -11.447 8.163 1.00 89.50 92 ASP A N 1
ATOM 755 C CA . ASP A 1 92 ? -14.864 -12.524 8.340 1.00 89.50 92 ASP A CA 1
ATOM 756 C C . ASP A 1 92 ? -16.058 -12.069 9.190 1.00 89.50 92 ASP A C 1
ATOM 758 O O . ASP A 1 92 ? -17.200 -12.434 8.908 1.00 89.50 92 ASP A O 1
ATOM 762 N N . ARG A 1 93 ? -15.821 -11.220 10.199 1.00 90.62 93 ARG A N 1
ATOM 763 C CA . ARG A 1 93 ? -16.866 -10.720 11.099 1.00 90.62 93 ARG A CA 1
ATOM 764 C C . ARG A 1 93 ? -17.382 -9.338 10.695 1.00 90.62 93 ARG A C 1
ATOM 766 O O . ARG A 1 93 ? -16.680 -8.541 10.078 1.00 90.62 93 ARG A O 1
ATOM 773 N N . ALA A 1 94 ? -18.639 -9.051 11.038 1.00 87.44 94 ALA A N 1
ATOM 774 C CA . ALA A 1 94 ? -19.290 -7.775 10.718 1.00 87.44 94 ALA A CA 1
ATOM 775 C C . ALA A 1 94 ? -18.758 -6.597 11.553 1.00 87.44 94 ALA A C 1
ATOM 777 O O . ALA A 1 94 ? -18.806 -5.457 11.100 1.00 87.44 94 ALA A O 1
ATOM 778 N N . ASP A 1 95 ? -18.218 -6.887 12.738 1.00 92.19 95 ASP A N 1
ATOM 779 C CA . ASP A 1 95 ? -17.570 -5.938 13.644 1.00 92.19 95 ASP A CA 1
ATOM 780 C C . ASP A 1 95 ? -16.073 -5.756 13.343 1.00 92.19 95 ASP A C 1
ATOM 782 O O . ASP A 1 95 ? -15.340 -5.180 14.150 1.00 92.19 95 ASP A O 1
ATOM 786 N N . GL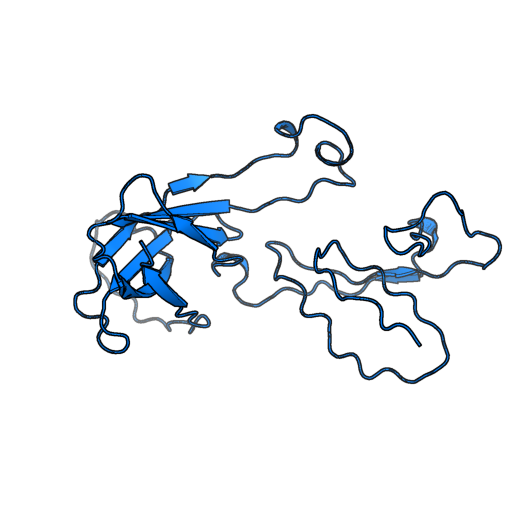U A 1 96 ? -15.610 -6.234 12.183 1.00 92.38 96 GLU A N 1
ATOM 787 C CA . GLU A 1 96 ? -14.203 -6.251 11.817 1.00 92.38 96 GLU A CA 1
ATOM 788 C C . GLU A 1 96 ? -13.922 -5.739 10.402 1.00 92.38 96 GLU A C 1
ATOM 790 O O . GLU A 1 96 ? -14.564 -6.111 9.414 1.00 92.38 96 GLU A O 1
ATOM 795 N N . MET A 1 97 ? -12.865 -4.939 10.280 1.00 93.00 97 MET A N 1
ATOM 796 C CA . MET A 1 97 ? -12.335 -4.489 8.997 1.00 93.00 97 MET A CA 1
ATOM 797 C C . MET A 1 97 ? -10.817 -4.506 9.001 1.00 93.00 97 MET A C 1
ATOM 799 O O . MET A 1 97 ? -10.169 -4.109 9.964 1.00 93.00 97 MET A O 1
ATOM 803 N N . ARG A 1 98 ? -10.226 -4.928 7.888 1.00 94.25 98 ARG A N 1
ATOM 804 C CA . ARG A 1 98 ? -8.779 -4.977 7.724 1.00 94.25 98 ARG A CA 1
ATOM 805 C C . ARG A 1 98 ? -8.297 -3.779 6.924 1.00 94.25 98 ARG A C 1
ATOM 807 O O . ARG A 1 98 ? -8.781 -3.500 5.827 1.00 94.25 98 ARG A O 1
ATOM 814 N N . VAL A 1 99 ? -7.307 -3.094 7.475 1.00 93.81 99 VAL A N 1
ATOM 815 C CA . VAL A 1 99 ? -6.571 -2.017 6.820 1.00 93.81 99 VAL A CA 1
ATOM 816 C C . VAL A 1 99 ? -5.239 -2.558 6.333 1.00 93.81 99 VAL A C 1
ATOM 818 O O . VAL A 1 99 ? -4.484 -3.159 7.094 1.00 93.81 99 VAL A O 1
ATOM 821 N N . MET A 1 100 ? -4.962 -2.348 5.053 1.00 94.06 100 MET A N 1
ATOM 822 C CA . MET A 1 100 ? -3.728 -2.756 4.399 1.00 94.06 100 MET A CA 1
ATOM 823 C C . MET A 1 100 ? -3.025 -1.533 3.830 1.00 94.06 100 MET A C 1
ATOM 825 O O . MET A 1 100 ? -3.684 -0.616 3.346 1.00 94.06 100 MET A O 1
ATOM 829 N N . PHE A 1 101 ? -1.703 -1.491 3.903 1.00 92.19 101 PHE A N 1
ATOM 830 C CA . PHE A 1 101 ? -0.895 -0.422 3.317 1.00 92.19 101 PHE A CA 1
ATOM 831 C C . PHE A 1 101 ? 0.530 -0.912 3.077 1.00 92.19 101 PHE A C 1
ATOM 833 O O . PHE A 1 101 ? 0.935 -1.942 3.611 1.00 92.19 101 PHE A O 1
ATOM 840 N N . VAL A 1 102 ? 1.288 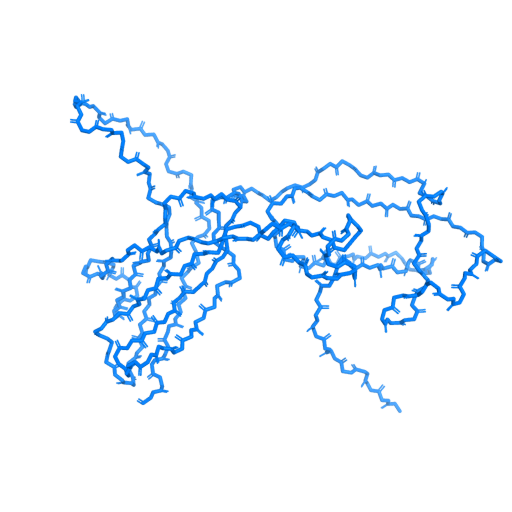-0.170 2.277 1.00 90.69 102 VAL A N 1
ATOM 841 C CA . VAL A 1 102 ? 2.667 -0.512 1.915 1.00 90.69 102 VAL A CA 1
ATOM 842 C C . VAL A 1 102 ? 3.627 0.547 2.455 1.00 90.69 102 VAL A C 1
ATOM 844 O O . VAL A 1 102 ? 3.322 1.738 2.392 1.00 90.69 102 VAL A O 1
ATOM 847 N N . CYS A 1 103 ? 4.780 0.127 2.975 1.00 89.25 103 CYS A N 1
ATOM 848 C CA . CYS A 1 103 ? 5.928 0.998 3.257 1.00 89.25 103 CYS A CA 1
ATOM 849 C C . CYS A 1 103 ? 7.201 0.414 2.628 1.00 89.25 103 CYS A C 1
ATOM 851 O O . CYS A 1 103 ? 7.236 -0.766 2.278 1.00 89.25 103 CYS A O 1
ATOM 853 N N . ALA A 1 104 ? 8.257 1.221 2.494 1.00 86.56 104 ALA A N 1
ATOM 854 C CA . ALA A 1 104 ? 9.528 0.731 1.951 1.00 86.56 104 ALA A CA 1
ATOM 855 C C . ALA A 1 104 ? 10.341 -0.083 2.972 1.00 86.56 104 ALA A C 1
ATOM 857 O O . ALA A 1 104 ? 11.173 -0.890 2.575 1.00 86.56 104 ALA A O 1
ATOM 858 N N . ASP A 1 105 ? 10.123 0.136 4.274 1.00 87.81 105 ASP A N 1
ATOM 859 C CA . ASP A 1 105 ? 10.812 -0.570 5.359 1.00 87.81 105 ASP A CA 1
ATOM 860 C C . ASP A 1 105 ? 9.878 -1.472 6.180 1.00 87.81 105 ASP A C 1
ATOM 862 O O . ASP A 1 105 ? 8.668 -1.254 6.250 1.00 87.81 105 ASP A O 1
ATOM 866 N N . ALA A 1 106 ? 10.475 -2.470 6.837 1.00 89.44 106 ALA A N 1
ATOM 867 C CA . ALA A 1 106 ? 9.798 -3.440 7.699 1.00 89.44 106 ALA A CA 1
ATOM 868 C C . ALA A 1 106 ? 9.588 -2.951 9.145 1.00 89.44 106 ALA A C 1
ATOM 870 O O . ALA A 1 106 ? 9.291 -3.752 10.034 1.00 89.44 106 ALA A O 1
ATOM 871 N N . GLY A 1 107 ? 9.812 -1.665 9.428 1.00 89.69 107 GLY A N 1
ATOM 872 C CA . GLY A 1 107 ? 9.723 -1.124 10.778 1.00 89.69 107 GLY A CA 1
ATOM 873 C C . GLY A 1 107 ? 8.321 -1.288 11.359 1.00 89.69 107 GLY A C 1
ATOM 874 O O . GLY A 1 107 ? 7.328 -1.308 10.637 1.00 89.69 107 GLY A O 1
ATOM 875 N N . LYS A 1 108 ? 8.219 -1.366 12.689 1.00 91.19 108 LYS A N 1
ATOM 876 C CA . LYS A 1 108 ? 6.929 -1.561 13.363 1.00 91.19 108 LYS A CA 1
ATOM 877 C C . LYS A 1 108 ? 5.941 -0.458 12.979 1.00 91.19 108 LYS A C 1
ATOM 879 O O . LYS A 1 108 ? 6.274 0.734 12.975 1.00 91.19 108 LYS A O 1
ATOM 884 N N . ARG A 1 109 ? 4.718 -0.867 12.654 1.00 91.31 109 ARG A N 1
ATOM 885 C CA . ARG A 1 109 ? 3.596 0.016 12.343 1.00 91.31 109 ARG A CA 1
ATOM 886 C C . ARG A 1 109 ? 2.399 -0.362 13.199 1.00 91.31 109 ARG A C 1
ATOM 888 O O . ARG A 1 109 ? 2.254 -1.504 13.638 1.00 91.31 109 ARG A O 1
ATOM 895 N N . ALA A 1 110 ? 1.564 0.630 13.439 1.00 92.75 110 ALA A N 1
ATOM 896 C CA . ALA A 1 110 ? 0.310 0.471 14.141 1.00 92.75 110 ALA A CA 1
ATOM 897 C C . ALA A 1 110 ? -0.758 1.336 13.475 1.00 92.75 110 ALA A C 1
ATOM 899 O O . ALA A 1 110 ? -0.461 2.285 12.739 1.00 92.75 110 ALA A O 1
ATOM 900 N N . VAL A 1 111 ? -2.011 0.980 13.728 1.00 92.62 111 VAL A N 1
ATOM 901 C CA . VAL A 1 111 ? -3.182 1.731 13.300 1.00 92.62 111 VAL A CA 1
ATOM 902 C C . VAL A 1 111 ? -3.943 2.173 14.531 1.00 92.62 111 VAL A C 1
ATOM 904 O O . VAL A 1 111 ? -4.159 1.390 15.449 1.00 92.62 111 VAL A O 1
ATOM 907 N N . ARG A 1 112 ? -4.345 3.440 14.546 1.00 92.50 112 ARG A N 1
ATOM 908 C CA . ARG A 1 112 ? -5.300 3.971 15.514 1.00 92.50 112 ARG A CA 1
ATOM 909 C C . ARG A 1 112 ? -6.592 4.332 14.815 1.00 92.50 112 ARG A C 1
ATOM 911 O O . ARG A 1 112 ? -6.547 4.851 13.699 1.00 92.50 112 ARG A O 1
ATOM 918 N N . TYR A 1 113 ? -7.715 4.099 15.478 1.00 92.94 113 TYR A N 1
ATOM 919 C CA . TYR A 1 113 ? -9.041 4.387 14.944 1.00 92.94 113 TYR A CA 1
ATOM 920 C C . TYR A 1 113 ? -10.033 4.759 16.046 1.00 92.94 113 TYR A C 1
ATOM 922 O O . TYR A 1 113 ? -9.899 4.338 17.195 1.00 92.94 113 TYR A O 1
ATOM 930 N N . GLY A 1 114 ? -11.037 5.555 15.689 1.00 92.50 114 GLY A N 1
ATOM 931 C CA . GLY A 1 114 ? -12.066 6.027 16.612 1.00 92.50 114 GLY A CA 1
ATOM 932 C C . GLY A 1 114 ? -13.218 6.732 15.901 1.00 92.50 114 GLY A C 1
ATOM 933 O O . GLY A 1 114 ? -13.201 6.898 14.682 1.00 92.50 114 GLY A O 1
ATOM 934 N N . LEU A 1 115 ? -14.241 7.116 16.662 1.00 90.19 115 LEU A N 1
ATOM 935 C CA . LEU A 1 115 ? -15.457 7.750 16.134 1.00 90.19 115 LEU A CA 1
ATOM 936 C C . LEU A 1 115 ? -15.279 9.254 15.900 1.00 90.19 115 LEU A C 1
ATOM 938 O O . LEU A 1 115 ? -15.784 9.787 14.915 1.00 90.19 115 LEU A O 1
ATOM 942 N N . GLU A 1 116 ? -14.523 9.921 16.772 1.00 87.19 116 GLU A N 1
ATOM 943 C CA . GLU A 1 116 ? -14.339 11.370 16.733 1.00 87.19 116 GLU A CA 1
ATOM 944 C C . GLU A 1 116 ? -13.097 11.756 15.933 1.00 87.19 116 GLU A C 1
ATOM 946 O O . GLU A 1 116 ? -11.987 11.295 16.198 1.00 87.19 116 GLU A O 1
ATOM 951 N N . LYS A 1 117 ? -13.273 12.627 14.936 1.00 79.12 117 LYS A N 1
ATOM 952 C CA . LYS A 1 117 ? -12.197 13.040 14.020 1.00 79.12 117 LYS A CA 1
ATOM 953 C C . LYS A 1 117 ? -11.113 13.873 14.706 1.00 79.12 117 LYS A C 1
ATOM 955 O O . LYS A 1 117 ? -9.945 13.808 14.309 1.00 79.12 117 LYS A O 1
ATOM 960 N N . GLU A 1 118 ? -11.534 14.727 15.630 1.00 76.94 118 GLU A N 1
ATOM 961 C CA . GLU A 1 118 ? -10.731 15.800 16.227 1.00 76.94 118 GLU A CA 1
ATOM 962 C C . GLU A 1 118 ? -10.173 15.400 17.592 1.00 76.94 118 GLU A C 1
ATOM 964 O O . GLU A 1 118 ? -9.069 15.810 17.947 1.00 76.94 118 GLU A O 1
ATOM 969 N N . GLU A 1 119 ? -10.880 14.525 18.305 1.00 77.62 119 GLU A N 1
ATOM 970 C CA . GLU A 1 119 ? -10.462 13.996 19.593 1.00 77.62 119 GLU A CA 1
ATOM 971 C C . GLU A 1 119 ? -9.897 12.580 19.425 1.00 77.62 119 GLU A C 1
ATOM 973 O O . GLU A 1 119 ? -10.592 11.572 19.500 1.00 77.62 119 GLU A O 1
ATOM 978 N N . GLU A 1 120 ? -8.584 12.505 19.188 1.00 77.44 120 GLU A N 1
ATOM 979 C CA . GLU A 1 120 ? -7.842 11.230 19.141 1.00 77.44 120 GLU A CA 1
ATOM 980 C C . GLU A 1 120 ? -7.721 10.563 20.520 1.00 77.44 120 GLU A C 1
ATOM 982 O O . GLU A 1 120 ? -7.289 9.414 20.644 1.00 77.44 120 GLU A O 1
ATOM 987 N N . LYS A 1 121 ? -8.113 11.282 21.576 1.00 76.75 121 LYS A N 1
ATOM 988 C CA . LYS A 1 121 ? -8.168 10.783 22.944 1.00 76.75 121 LYS A CA 1
ATOM 989 C C . LYS A 1 121 ? -9.265 9.719 23.031 1.00 76.75 121 LYS A C 1
ATOM 991 O O . LYS A 1 121 ? -10.443 10.020 22.913 1.00 76.75 121 LYS A O 1
ATOM 996 N N . GLY A 1 122 ? -8.858 8.466 23.224 1.00 81.94 122 GLY A N 1
ATOM 997 C CA . GLY A 1 122 ? -9.768 7.315 23.243 1.00 81.94 122 GLY A CA 1
ATOM 998 C C . GLY A 1 122 ? -9.830 6.537 21.928 1.00 81.94 122 GLY A C 1
ATOM 999 O O . GLY A 1 122 ? -10.579 5.567 21.843 1.00 81.94 122 GLY A O 1
ATOM 1000 N N . TRP A 1 123 ? -9.034 6.902 20.915 1.00 91.69 123 TRP A N 1
ATOM 1001 C CA . TRP A 1 123 ? -8.842 6.023 19.763 1.00 91.69 123 TRP A CA 1
ATOM 1002 C C . TRP A 1 123 ? -8.174 4.722 20.204 1.00 91.69 123 TRP A C 1
ATOM 1004 O O . TRP A 1 123 ? -7.232 4.721 20.998 1.00 91.69 123 TRP A O 1
ATOM 1014 N N . THR A 1 124 ? -8.658 3.614 19.658 1.00 91.88 124 THR A N 1
ATOM 1015 C CA . THR A 1 124 ? -8.089 2.290 19.905 1.00 91.88 124 THR A CA 1
ATOM 1016 C C . THR A 1 124 ? -6.874 2.099 19.009 1.00 91.88 124 THR A C 1
ATOM 1018 O O . THR A 1 124 ? -6.903 2.483 17.841 1.00 91.88 124 THR A O 1
ATOM 1021 N N . GLU A 1 125 ? -5.799 1.531 19.554 1.00 93.00 125 GLU A N 1
ATOM 1022 C CA . GLU A 1 125 ? -4.560 1.224 18.839 1.00 93.00 125 GLU A CA 1
ATOM 1023 C C . GLU A 1 125 ? -4.430 -0.283 18.604 1.00 93.00 125 GLU A C 1
ATOM 1025 O O . GLU A 1 125 ? -4.630 -1.076 19.522 1.00 93.00 125 GLU A O 1
ATOM 1030 N N . MET A 1 126 ? -4.023 -0.673 17.397 1.00 92.62 126 MET A N 1
ATOM 1031 C CA . MET A 1 126 ? -3.586 -2.031 17.092 1.00 92.62 126 MET A CA 1
ATOM 1032 C C . MET A 1 126 ? -2.267 -2.067 16.338 1.00 92.62 126 MET A C 1
ATOM 1034 O O . MET A 1 126 ? -1.989 -1.231 15.478 1.00 92.62 126 MET A O 1
ATOM 1038 N N . GLY A 1 127 ? -1.489 -3.111 16.609 1.00 93.12 127 GLY A N 1
ATOM 1039 C CA . GLY A 1 127 ? -0.350 -3.475 15.778 1.00 93.12 127 GLY A CA 1
ATOM 1040 C C . GLY A 1 127 ? -0.778 -3.997 14.405 1.00 93.12 127 GLY A C 1
ATOM 1041 O O . GLY A 1 127 ? -1.926 -4.383 14.178 1.00 93.12 127 GLY A O 1
ATOM 1042 N N . THR A 1 128 ? 0.179 -4.023 13.485 1.00 95.00 128 THR A N 1
ATOM 1043 C CA . THR A 1 128 ? 0.008 -4.605 12.151 1.00 95.00 128 THR A CA 1
ATOM 1044 C C . THR A 1 128 ? 0.935 -5.795 11.954 1.00 95.00 128 THR A C 1
ATOM 1046 O O . THR A 1 128 ? 2.100 -5.739 12.349 1.00 95.00 128 THR A O 1
ATOM 1049 N N . GLU A 1 129 ? 0.458 -6.824 11.263 1.00 95.44 129 GLU A N 1
ATOM 1050 C CA . GLU A 1 129 ? 1.320 -7.857 10.690 1.00 95.44 129 GLU A CA 1
ATOM 1051 C C . GLU A 1 129 ? 2.046 -7.305 9.464 1.00 95.44 129 GLU A C 1
ATOM 1053 O O . GLU A 1 129 ? 1.451 -6.559 8.688 1.00 95.44 129 GLU A O 1
ATOM 1058 N N . VAL A 1 130 ? 3.306 -7.696 9.264 1.00 95.44 130 VAL A N 1
ATOM 1059 C CA . VAL A 1 130 ? 4.109 -7.311 8.098 1.00 95.44 130 VAL A CA 1
ATOM 1060 C C . VAL A 1 130 ? 4.422 -8.532 7.242 1.00 95.44 130 VAL A C 1
ATOM 1062 O O . VAL A 1 130 ? 4.791 -9.586 7.761 1.00 95.44 130 VAL A O 1
ATOM 1065 N N . ARG A 1 131 ? 4.269 -8.402 5.924 1.00 95.38 131 ARG A N 1
ATOM 1066 C CA . ARG A 1 131 ? 4.618 -9.431 4.938 1.00 95.38 131 ARG A CA 1
ATOM 1067 C C . ARG A 1 131 ? 5.288 -8.794 3.728 1.00 95.38 131 ARG A C 1
ATOM 1069 O O . ARG A 1 131 ? 5.059 -7.631 3.414 1.00 95.38 131 ARG A O 1
ATOM 1076 N N . THR A 1 132 ? 6.101 -9.569 3.030 1.00 94.88 132 THR A N 1
ATOM 1077 C CA . THR A 1 132 ? 6.694 -9.189 1.745 1.00 94.88 132 THR A CA 1
ATOM 1078 C C . THR A 1 132 ? 6.834 -10.434 0.872 1.00 94.88 132 THR A C 1
ATOM 1080 O O . THR A 1 132 ? 6.583 -11.552 1.330 1.00 94.88 132 THR A O 1
ATOM 1083 N N . TYR A 1 133 ? 7.204 -10.249 -0.388 1.00 94.19 133 TYR A N 1
ATOM 1084 C CA . TYR A 1 133 ? 7.554 -11.329 -1.293 1.00 94.19 133 TYR A CA 1
ATOM 1085 C C . TYR A 1 133 ? 8.782 -10.940 -2.116 1.00 94.19 133 TYR A C 1
ATOM 1087 O O . TYR A 1 133 ? 9.013 -9.771 -2.405 1.00 94.19 133 TYR A O 1
ATOM 1095 N N . GLU A 1 134 ? 9.574 -11.941 -2.485 1.00 93.19 134 GLU A N 1
ATOM 1096 C CA . GLU A 1 134 ? 10.802 -11.790 -3.256 1.00 93.19 134 GLU A CA 1
ATOM 1097 C C . GLU A 1 134 ? 10.607 -12.324 -4.676 1.00 93.19 134 GLU A C 1
ATOM 1099 O O . GLU A 1 134 ? 9.673 -13.084 -4.944 1.00 93.19 134 GLU A O 1
ATOM 1104 N N . GLN A 1 135 ? 11.535 -11.987 -5.574 1.00 94.12 135 GLN A N 1
ATOM 1105 C CA . GLN A 1 135 ? 11.503 -12.416 -6.973 1.00 94.12 135 GLN A CA 1
ATOM 1106 C C . GLN A 1 135 ? 11.366 -13.933 -7.114 1.00 94.12 135 GLN A C 1
ATOM 1108 O O . GLN A 1 135 ? 10.585 -14.416 -7.927 1.00 94.12 135 GLN A O 1
ATOM 1113 N N . LYS A 1 136 ? 12.066 -14.686 -6.257 1.00 94.81 136 LYS A N 1
ATOM 1114 C CA . LYS A 1 136 ? 12.039 -16.155 -6.227 1.00 94.81 136 LYS A CA 1
ATOM 1115 C C . LYS A 1 136 ? 10.668 -16.749 -5.873 1.00 94.81 136 LYS A C 1
ATOM 1117 O O . LYS A 1 136 ? 10.469 -17.941 -6.058 1.00 94.81 136 LYS A O 1
ATOM 1122 N N . HIS A 1 137 ? 9.748 -15.953 -5.320 1.00 96.25 137 HIS A N 1
ATOM 1123 C CA . HIS A 1 137 ? 8.377 -16.389 -5.038 1.00 96.25 137 HIS A CA 1
ATOM 1124 C C . HIS A 1 137 ? 7.463 -16.277 -6.270 1.00 96.25 137 HIS A C 1
ATOM 1126 O O . HIS A 1 137 ? 6.319 -16.723 -6.214 1.00 96.25 137 HIS A O 1
ATOM 1132 N N . MET A 1 138 ? 7.925 -15.669 -7.368 1.00 94.50 138 MET A N 1
ATOM 1133 C CA . MET A 1 138 ? 7.170 -15.575 -8.618 1.00 94.50 138 MET A CA 1
ATOM 1134 C C . MET A 1 138 ? 7.354 -16.849 -9.451 1.00 94.50 138 MET A C 1
ATOM 1136 O O . MET A 1 138 ? 8.452 -17.395 -9.522 1.00 94.50 138 MET A O 1
ATOM 1140 N N . CYS A 1 139 ? 6.278 -17.320 -10.087 1.00 95.06 139 CYS A N 1
ATOM 1141 C CA . CYS A 1 139 ? 6.287 -18.589 -10.825 1.00 95.06 139 CYS A CA 1
ATOM 1142 C C . CYS A 1 139 ? 6.974 -18.466 -12.190 1.00 95.06 139 CYS A C 1
ATOM 1144 O O . CYS A 1 139 ? 7.856 -19.260 -12.499 1.00 95.06 139 CYS A O 1
ATOM 1146 N N . ASP A 1 140 ? 6.610 -17.444 -12.970 1.00 92.12 140 ASP A N 1
ATOM 1147 C CA . ASP A 1 140 ? 6.946 -17.367 -14.393 1.00 92.12 140 ASP A CA 1
ATOM 1148 C C . ASP A 1 140 ? 7.382 -15.969 -14.844 1.00 92.12 140 ASP A C 1
ATOM 1150 O O . ASP A 1 140 ? 7.136 -14.946 -14.187 1.00 92.12 140 ASP A O 1
ATOM 1154 N N . ALA A 1 141 ? 8.010 -15.941 -16.019 1.00 87.69 141 ALA A N 1
ATOM 1155 C CA . ALA A 1 141 ? 8.379 -14.725 -16.721 1.00 87.69 141 ALA A CA 1
ATOM 1156 C C . ALA A 1 141 ? 7.121 -13.917 -17.106 1.00 87.69 141 ALA A C 1
ATOM 1158 O O . ALA A 1 141 ? 6.105 -14.499 -17.491 1.00 87.69 141 ALA A O 1
ATOM 1159 N N . PRO A 1 142 ? 7.154 -12.572 -17.046 1.00 88.12 142 PRO A N 1
ATOM 1160 C CA . PRO A 1 142 ? 8.306 -11.735 -16.707 1.00 88.12 142 PRO A CA 1
ATOM 1161 C C . PRO A 1 142 ? 8.428 -11.428 -15.204 1.00 88.12 142 PRO A C 1
ATOM 1163 O O . PRO A 1 142 ? 9.298 -10.655 -14.813 1.00 88.12 142 PRO A O 1
ATOM 1166 N N . ALA A 1 143 ? 7.542 -11.958 -14.355 1.00 86.44 143 ALA A N 1
ATOM 1167 C CA . ALA A 1 143 ? 7.479 -11.592 -12.940 1.00 86.44 143 ALA A CA 1
ATOM 1168 C C . ALA A 1 143 ? 8.672 -12.134 -12.137 1.00 86.44 143 ALA A C 1
ATOM 1170 O O . ALA A 1 143 ? 9.139 -11.467 -11.215 1.00 86.44 143 ALA A O 1
ATOM 1171 N N . ASN A 1 144 ? 9.180 -13.313 -12.500 1.00 90.19 144 ASN A N 1
ATOM 1172 C CA . ASN A 1 144 ? 10.387 -13.899 -11.911 1.00 90.19 144 ASN A CA 1
ATOM 1173 C C . ASN A 1 144 ? 11.695 -13.416 -12.575 1.00 90.19 144 ASN A C 1
ATOM 1175 O O . ASN A 1 144 ? 12.775 -13.704 -12.066 1.00 90.19 144 ASN A O 1
ATOM 1179 N N . ASP A 1 145 ? 11.609 -12.631 -13.654 1.00 85.06 145 ASP A N 1
ATOM 1180 C CA . ASP A 1 145 ? 12.756 -12.095 -14.389 1.00 85.06 145 ASP A CA 1
ATOM 1181 C C . ASP A 1 145 ? 13.124 -10.684 -13.923 1.00 85.06 145 ASP A C 1
ATOM 1183 O O . ASP A 1 145 ? 12.288 -9.916 -13.445 1.00 85.06 145 ASP A O 1
ATOM 1187 N N . SER A 1 146 ? 14.385 -10.284 -14.111 1.00 77.69 146 SER A N 1
ATOM 1188 C CA . SER A 1 146 ? 14.882 -8.956 -13.704 1.00 77.69 146 SER A CA 1
ATOM 1189 C C . SER A 1 146 ? 14.182 -7.782 -14.400 1.00 77.69 146 SER A C 1
ATOM 1191 O O . SER A 1 146 ? 14.156 -6.677 -13.864 1.00 77.69 146 SER A O 1
ATOM 1193 N N . VAL A 1 147 ? 13.612 -8.005 -15.588 1.00 78.81 147 VAL A N 1
ATOM 1194 C CA . VAL A 1 147 ? 12.935 -6.961 -16.372 1.00 78.81 147 VAL A CA 1
ATOM 1195 C C . VAL A 1 147 ? 11.546 -6.640 -15.811 1.00 78.81 147 VAL A C 1
ATOM 1197 O O . VAL A 1 147 ? 11.155 -5.470 -15.794 1.00 78.81 147 VAL A O 1
ATOM 1200 N N . GLY A 1 148 ? 10.793 -7.655 -15.374 1.00 80.00 148 GLY A N 1
ATOM 1201 C CA . GLY A 1 148 ? 9.429 -7.490 -14.862 1.00 80.00 148 GLY A CA 1
ATOM 1202 C C . GLY A 1 148 ? 9.335 -7.430 -13.339 1.00 80.00 148 GLY A C 1
ATOM 1203 O O . GLY A 1 148 ? 8.347 -6.914 -12.815 1.00 80.00 148 GLY A O 1
ATOM 1204 N N . TRP A 1 149 ? 10.360 -7.893 -12.624 1.00 84.19 149 TRP A N 1
ATOM 1205 C CA . TRP A 1 149 ? 10.411 -7.820 -11.172 1.00 84.19 149 TRP A CA 1
ATOM 1206 C C . TRP A 1 149 ? 10.585 -6.386 -10.659 1.00 84.19 149 TRP A C 1
ATOM 1208 O O . TRP A 1 149 ? 11.414 -5.607 -11.139 1.00 84.19 149 TRP A O 1
ATOM 1218 N N . ARG A 1 150 ? 9.818 -6.049 -9.621 1.00 86.81 150 ARG A N 1
ATOM 1219 C CA . ARG A 1 150 ? 9.973 -4.833 -8.821 1.00 86.81 150 ARG A CA 1
ATOM 1220 C C . ARG A 1 150 ? 9.792 -5.201 -7.361 1.00 86.81 150 ARG A C 1
ATOM 1222 O O . ARG A 1 150 ? 8.839 -5.900 -7.031 1.00 86.81 150 ARG A O 1
ATOM 1229 N N . ASP A 1 151 ? 10.691 -4.706 -6.517 1.00 86.94 151 ASP A N 1
ATOM 1230 C CA . ASP A 1 151 ? 10.574 -4.881 -5.074 1.00 86.94 151 ASP A CA 1
ATOM 1231 C C . ASP A 1 151 ? 9.239 -4.277 -4.591 1.00 86.94 151 ASP A C 1
ATOM 1233 O O . ASP A 1 151 ? 8.984 -3.091 -4.848 1.00 86.94 151 ASP A O 1
ATOM 1237 N N . PRO A 1 152 ? 8.362 -5.077 -3.959 1.00 88.56 152 PRO A N 1
ATOM 1238 C CA . PRO A 1 152 ? 7.055 -4.609 -3.521 1.00 88.56 152 PRO A CA 1
ATOM 1239 C C . PRO A 1 152 ? 7.100 -3.778 -2.232 1.00 88.56 152 PRO A C 1
ATOM 1241 O O . PRO A 1 152 ? 6.071 -3.229 -1.838 1.00 88.56 152 PRO A O 1
ATOM 1244 N N . GLY A 1 153 ? 8.248 -3.693 -1.557 1.00 90.31 153 GLY A N 1
ATOM 1245 C CA . GLY A 1 153 ? 8.363 -3.178 -0.200 1.00 90.31 153 GLY A CA 1
ATOM 1246 C C . GLY A 1 153 ? 7.739 -4.133 0.819 1.00 90.31 153 GLY A C 1
ATOM 1247 O O . GLY A 1 153 ? 7.796 -5.357 0.683 1.00 90.31 153 GLY A O 1
ATOM 1248 N N . PHE A 1 154 ? 7.120 -3.573 1.854 1.00 92.38 154 PHE A N 1
ATOM 1249 C CA . PHE A 1 154 ? 6.509 -4.317 2.951 1.00 92.38 154 PHE A CA 1
ATOM 1250 C C . PHE A 1 154 ? 5.025 -3.985 3.061 1.00 92.38 154 PHE A C 1
ATOM 1252 O O . PHE A 1 154 ? 4.640 -2.826 3.226 1.00 92.38 154 PHE A O 1
ATOM 1259 N N . VAL A 1 155 ? 4.192 -5.020 2.984 1.00 93.50 155 VAL A N 1
ATOM 1260 C CA . VAL A 1 155 ? 2.741 -4.939 3.138 1.00 93.50 155 VAL A CA 1
ATOM 1261 C C . VAL A 1 155 ? 2.396 -5.119 4.609 1.00 93.50 155 VAL A C 1
ATOM 1263 O O . VAL A 1 155 ? 2.665 -6.165 5.200 1.00 93.50 155 VAL A O 1
ATOM 1266 N N . PHE A 1 156 ? 1.760 -4.110 5.185 1.00 94.81 156 PHE A N 1
ATOM 1267 C CA . PHE A 1 156 ? 1.260 -4.122 6.549 1.00 94.81 156 PHE A CA 1
ATOM 1268 C C . PHE A 1 156 ? -0.243 -4.356 6.551 1.00 94.81 156 PHE A C 1
ATOM 1270 O O . PHE A 1 156 ? -0.967 -3.738 5.771 1.00 94.81 156 PHE A O 1
ATOM 1277 N N . ALA A 1 157 ? -0.718 -5.221 7.443 1.00 95.00 157 ALA A N 1
ATOM 1278 C CA . ALA A 1 157 ? -2.132 -5.510 7.626 1.00 95.00 157 ALA A CA 1
ATOM 1279 C C . ALA A 1 157 ? -2.519 -5.412 9.107 1.00 95.00 157 ALA A C 1
ATOM 1281 O O . ALA A 1 157 ? -1.991 -6.142 9.943 1.00 95.00 157 ALA A O 1
ATOM 1282 N N . GLY A 1 158 ? -3.460 -4.525 9.428 1.00 94.31 158 GLY A N 1
ATOM 1283 C CA . GLY A 1 158 ? -4.068 -4.403 10.755 1.00 94.31 158 GLY A CA 1
ATOM 1284 C C . GLY A 1 158 ? -5.534 -4.820 10.717 1.00 94.31 158 GLY A C 1
ATOM 1285 O O . GLY A 1 158 ? -6.238 -4.483 9.765 1.00 94.31 158 GLY A O 1
ATOM 1286 N N . LEU A 1 159 ? -5.994 -5.548 11.733 1.00 95.06 159 LEU A N 1
ATOM 1287 C CA . LEU A 1 159 ? -7.400 -5.921 11.892 1.00 95.06 159 LEU A CA 1
ATOM 1288 C C . LEU A 1 159 ? -8.057 -4.982 12.906 1.00 95.06 159 LEU A C 1
ATOM 1290 O O . LEU A 1 159 ? -7.772 -5.073 14.095 1.00 95.06 159 LEU A O 1
ATOM 1294 N N . MET A 1 160 ? -8.915 -4.082 12.431 1.00 93.38 160 MET A N 1
ATOM 1295 C CA . MET A 1 160 ? -9.768 -3.258 13.282 1.00 93.38 160 MET A CA 1
ATOM 1296 C C . MET A 1 160 ? -10.972 -4.073 13.725 1.00 93.38 160 MET A C 1
ATOM 1298 O O . MET A 1 160 ? -11.659 -4.623 12.871 1.00 93.38 160 MET A O 1
ATOM 1302 N N . ASN A 1 161 ? -11.217 -4.144 15.029 1.00 94.00 161 ASN A N 1
ATOM 1303 C CA . ASN A 1 161 ? -12.294 -4.932 15.623 1.00 94.00 161 ASN A CA 1
ATOM 1304 C C . ASN A 1 161 ? -13.182 -4.074 16.539 1.00 94.00 161 ASN A C 1
ATOM 1306 O O . ASN A 1 161 ? -12.878 -2.906 16.806 1.00 94.00 161 ASN A O 1
ATOM 1310 N N . GLY A 1 162 ? -14.302 -4.649 16.986 1.00 92.44 162 GLY A N 1
ATOM 1311 C CA . GLY A 1 162 ? -15.279 -3.951 17.828 1.00 92.44 162 GLY A CA 1
ATOM 1312 C C . GLY A 1 162 ? -15.975 -2.795 17.105 1.00 92.44 162 GLY A C 1
ATOM 1313 O O . GLY A 1 162 ? -16.356 -1.808 17.733 1.00 92.44 162 GLY A O 1
ATOM 1314 N N . LEU A 1 163 ? -16.086 -2.880 15.779 1.00 93.12 163 LEU A N 1
ATOM 1315 C CA . LEU A 1 163 ? -16.738 -1.866 14.965 1.00 93.12 163 LEU A CA 1
ATOM 1316 C C . LEU A 1 163 ? -18.255 -2.043 15.005 1.00 93.12 163 LEU A C 1
ATOM 1318 O O . LEU A 1 163 ? -18.773 -3.149 14.875 1.00 93.12 163 LEU A O 1
ATOM 1322 N N . GLU A 1 164 ? -18.978 -0.938 15.130 1.00 92.25 164 GLU A N 1
ATOM 1323 C CA . GLU A 1 164 ? -20.430 -0.943 15.019 1.00 92.25 164 GLU A CA 1
ATOM 1324 C C . GLU A 1 164 ? -20.851 -0.845 13.541 1.00 92.25 164 GLU A C 1
ATOM 1326 O O . GLU A 1 164 ? -20.413 0.077 12.835 1.00 92.25 164 GLU A O 1
ATOM 1331 N N . PRO A 1 165 ? -21.722 -1.749 13.059 1.00 88.62 165 PRO A N 1
ATOM 1332 C CA . PRO A 1 165 ? -22.289 -1.657 11.720 1.00 88.62 165 PRO A CA 1
ATOM 1333 C C . PRO A 1 165 ? -23.003 -0.322 11.476 1.00 88.62 165 PRO A C 1
ATOM 1335 O O . PRO A 1 165 ? -23.615 0.259 12.372 1.00 88.62 165 PRO A O 1
ATOM 1338 N N . GLY A 1 166 ? -22.900 0.205 10.257 1.00 86.38 166 GLY A N 1
ATOM 1339 C CA . GLY A 1 166 ? -23.484 1.491 9.871 1.00 86.38 166 GLY A CA 1
ATOM 1340 C C . GLY A 1 166 ? -22.747 2.722 10.408 1.00 86.38 166 GLY A C 1
ATOM 1341 O O . GLY A 1 166 ? -23.088 3.844 10.021 1.00 86.38 166 GLY A O 1
ATOM 1342 N N . ARG A 1 167 ? -21.724 2.559 11.261 1.00 90.19 167 ARG A N 1
ATOM 1343 C CA . ARG A 1 167 ? -20.962 3.690 11.801 1.00 90.19 167 ARG A CA 1
ATOM 1344 C C . ARG A 1 167 ? -19.773 4.084 10.936 1.00 90.19 167 ARG A C 1
ATOM 1346 O O . ARG A 1 167 ? -19.173 3.295 10.201 1.00 90.19 167 ARG A O 1
ATOM 1353 N N . ARG A 1 168 ? -19.434 5.369 11.046 1.00 90.50 168 ARG A N 1
ATOM 1354 C CA . ARG A 1 168 ? -18.246 5.962 10.445 1.00 90.50 168 ARG A CA 1
ATOM 1355 C C . ARG A 1 168 ? -17.130 6.007 11.484 1.00 90.50 168 ARG A C 1
ATOM 1357 O O . ARG A 1 168 ? -17.332 6.539 12.568 1.00 90.50 168 ARG A O 1
ATOM 1364 N N . TYR A 1 169 ? -15.957 5.515 11.110 1.00 91.62 169 TYR A N 1
ATOM 1365 C CA . TYR A 1 169 ? -14.743 5.583 11.916 1.00 91.62 169 TYR A CA 1
ATOM 1366 C C . TYR A 1 169 ? -13.672 6.386 11.182 1.00 91.62 169 TYR A C 1
ATOM 1368 O O . TYR A 1 169 ? -13.596 6.389 9.953 1.00 91.62 169 TYR A O 1
ATOM 1376 N N . PHE A 1 170 ? -12.819 7.063 11.930 1.00 92.06 170 PHE A N 1
ATOM 1377 C CA . PHE A 1 170 ? -11.602 7.688 11.435 1.00 92.06 170 PHE A CA 1
ATOM 1378 C C . PHE A 1 170 ? -10.425 6.811 11.813 1.00 92.06 170 PHE A C 1
ATOM 1380 O O . PHE A 1 170 ? -10.435 6.207 12.881 1.00 92.06 170 PHE A O 1
ATOM 1387 N N . TYR A 1 171 ? -9.419 6.734 10.946 1.00 91.19 171 TYR A N 1
ATOM 1388 C CA . TYR A 1 171 ? -8.226 5.947 11.229 1.00 91.19 171 TYR A CA 1
ATOM 1389 C C . TYR A 1 171 ? -6.952 6.602 10.700 1.00 91.19 171 TYR A C 1
ATOM 1391 O O . TYR A 1 171 ? -6.977 7.438 9.785 1.00 91.19 171 TYR A O 1
ATOM 1399 N N . LYS A 1 172 ? -5.830 6.205 11.304 1.00 90.00 172 LYS A N 1
ATOM 1400 C CA . LYS A 1 172 ? -4.476 6.638 10.960 1.00 90.00 172 LYS A CA 1
ATOM 1401 C C . LYS A 1 172 ? -3.473 5.515 11.165 1.00 90.00 172 LYS A C 1
ATOM 1403 O O . LYS A 1 172 ? -3.527 4.811 12.167 1.00 90.00 172 LYS A O 1
ATOM 1408 N N . GLN A 1 173 ? -2.509 5.421 10.261 1.00 89.62 173 GLN A N 1
ATOM 1409 C CA . GLN A 1 173 ? -1.312 4.606 10.431 1.00 89.62 173 GLN A CA 1
ATOM 1410 C C . GLN A 1 173 ? -0.174 5.469 10.971 1.00 89.62 173 GLN A C 1
ATOM 1412 O O . GLN A 1 173 ? -0.044 6.638 10.600 1.00 89.62 173 GLN A O 1
ATOM 1417 N N . PHE A 1 174 ? 0.684 4.890 11.799 1.00 84.81 174 PHE A N 1
ATOM 1418 C CA . PHE A 1 174 ? 1.883 5.561 12.285 1.00 84.81 174 PHE A CA 1
ATOM 1419 C C . PHE A 1 174 ? 3.017 4.560 12.495 1.00 84.81 174 PHE A C 1
ATOM 1421 O O . PHE A 1 174 ? 2.804 3.362 12.704 1.00 84.81 174 PHE A O 1
ATOM 1428 N N . SER A 1 175 ? 4.243 5.064 12.401 1.00 84.88 175 SER A N 1
ATOM 1429 C CA . SER A 1 175 ? 5.439 4.323 12.777 1.00 84.88 175 SER A CA 1
ATOM 1430 C C . SER A 1 175 ? 5.578 4.305 14.287 1.00 84.88 175 SER A C 1
ATOM 1432 O O . SER A 1 175 ? 5.565 5.362 14.921 1.00 84.88 175 SER A O 1
ATOM 1434 N N . VAL A 1 176 ? 5.760 3.116 14.848 1.00 78.75 176 VAL A N 1
ATOM 1435 C CA . VAL A 1 176 ? 6.117 2.971 16.255 1.00 78.75 176 VAL A CA 1
ATOM 1436 C C . VAL A 1 176 ? 7.642 2.980 16.307 1.00 78.75 176 VAL A C 1
ATOM 1438 O O . VAL A 1 176 ? 8.250 2.076 15.723 1.00 78.75 176 VAL A O 1
ATOM 1441 N N . PRO A 1 177 ? 8.289 3.984 16.932 1.00 69.19 177 PRO A N 1
ATOM 1442 C CA . PRO A 1 177 ? 9.721 3.897 17.161 1.00 69.19 177 PRO A CA 1
ATOM 1443 C C . PRO A 1 177 ? 9.981 2.604 17.929 1.00 69.19 177 PRO A C 1
ATOM 1445 O O . PRO A 1 177 ? 9.250 2.285 18.869 1.00 69.19 177 PRO A O 1
ATOM 1448 N N . ALA A 1 178 ? 10.975 1.825 17.499 1.00 55.44 178 ALA A N 1
ATOM 1449 C CA . ALA A 1 178 ? 11.432 0.706 18.303 1.00 55.44 178 ALA A CA 1
ATOM 1450 C C . ALA A 1 178 ? 11.780 1.295 19.670 1.00 55.44 178 ALA A C 1
ATOM 1452 O O . ALA A 1 178 ? 12.671 2.139 19.755 1.00 55.44 178 ALA A O 1
ATOM 1453 N N . ALA A 1 179 ? 11.014 0.947 20.706 1.00 46.34 179 ALA A N 1
ATOM 1454 C CA . ALA A 1 179 ? 11.410 1.272 22.059 1.00 46.34 179 ALA A CA 1
ATOM 1455 C C . ALA A 1 179 ? 12.834 0.734 22.195 1.00 46.34 179 ALA A C 1
ATOM 1457 O O . ALA A 1 179 ? 13.047 -0.468 22.025 1.00 46.34 179 ALA A O 1
ATOM 1458 N N . ALA A 1 180 ? 13.804 1.631 22.396 1.00 37.19 180 ALA A N 1
ATOM 1459 C CA . ALA A 1 180 ? 15.063 1.224 22.982 1.00 37.19 180 ALA A CA 1
ATOM 1460 C C . ALA A 1 180 ? 14.685 0.421 24.224 1.00 37.19 180 ALA A C 1
ATOM 1462 O O . ALA A 1 180 ? 13.788 0.846 24.965 1.00 37.19 180 ALA A O 1
ATOM 1463 N N . ASP A 1 181 ? 15.287 -0.754 24.379 1.00 29.97 181 ASP A N 1
ATOM 1464 C CA . ASP A 1 181 ? 15.130 -1.585 25.562 1.00 29.97 181 ASP A CA 1
ATOM 1465 C C . ASP A 1 181 ? 15.050 -0.683 26.797 1.00 29.97 181 ASP A C 1
ATOM 1467 O O . ASP A 1 181 ? 15.884 0.210 26.972 1.00 29.97 181 ASP A O 1
ATOM 1471 N N . CYS A 1 182 ? 13.986 -0.839 27.592 1.00 38.62 182 CYS A N 1
ATOM 1472 C CA . CYS A 1 182 ? 13.757 -0.045 28.792 1.00 38.62 182 CYS A CA 1
ATOM 1473 C C . CYS A 1 182 ? 14.903 -0.263 29.789 1.00 38.62 182 CYS A C 1
ATOM 1475 O O . CYS A 1 182 ? 14.810 -1.062 30.714 1.00 38.62 182 CYS A O 1
ATOM 1477 N N . SER A 1 183 ? 15.974 0.498 29.625 1.00 37.28 183 SER A N 1
ATOM 1478 C CA . SER A 1 183 ? 17.007 0.718 30.615 1.00 37.28 183 SER A CA 1
ATOM 1479 C C . SER A 1 183 ? 17.551 2.126 30.419 1.00 37.28 183 SER A C 1
ATOM 1481 O O . SER A 1 183 ? 18.195 2.439 29.423 1.00 37.28 183 SER A O 1
ATOM 1483 N N . SER A 1 184 ? 17.292 2.948 31.431 1.00 34.28 184 SER A N 1
ATOM 1484 C CA . SER A 1 184 ? 17.741 4.323 31.639 1.00 34.28 184 SER A CA 1
ATOM 1485 C C . SER A 1 184 ? 16.963 5.446 30.933 1.00 34.28 184 SER A C 1
ATOM 1487 O O . SER A 1 184 ? 16.887 5.602 29.720 1.00 34.28 184 SER A O 1
ATOM 1489 N N . SER A 1 185 ? 16.384 6.259 31.808 1.00 39.84 185 SER A N 1
ATOM 1490 C CA . SER A 1 185 ? 15.832 7.590 31.626 1.00 39.84 185 SER A CA 1
ATOM 1491 C C . SER A 1 185 ? 16.758 8.543 30.865 1.00 39.84 185 SER A C 1
ATOM 1493 O O . SER A 1 185 ? 17.845 8.862 31.340 1.00 39.84 185 SER A O 1
ATOM 1495 N N . SER A 1 186 ? 16.281 9.100 29.757 1.00 33.41 186 SER A N 1
ATOM 1496 C CA . SER A 1 186 ? 16.407 10.528 29.425 1.00 33.41 186 SER A CA 1
ATOM 1497 C C . SER A 1 186 ? 15.626 10.814 28.140 1.00 33.41 186 SER A C 1
ATOM 1499 O O . SER A 1 186 ? 15.778 10.135 27.130 1.00 33.41 186 SER A O 1
ATOM 1501 N N . LEU A 1 187 ? 14.732 11.801 28.199 1.00 36.88 187 LEU A N 1
ATOM 1502 C CA . LEU A 1 187 ? 14.006 12.315 27.038 1.00 36.88 187 LEU A CA 1
ATOM 1503 C C . LEU A 1 187 ? 14.971 13.123 26.159 1.00 36.88 187 LEU A C 1
ATOM 1505 O O . LEU A 1 187 ? 15.548 14.087 26.668 1.00 36.88 187 LEU A O 1
ATOM 1509 N N . PRO A 1 188 ? 15.079 12.865 24.845 1.00 32.41 188 PRO A N 1
ATOM 1510 C CA . PRO A 1 188 ? 15.528 13.882 23.919 1.00 32.41 188 PRO A CA 1
ATOM 1511 C C . PRO A 1 188 ? 14.316 14.695 23.454 1.00 32.41 188 PRO A C 1
ATOM 1513 O O . PRO A 1 188 ? 13.408 14.199 22.787 1.00 32.41 188 PRO A O 1
ATOM 1516 N N . SER A 1 189 ? 14.330 15.978 23.804 1.00 38.56 189 SER A N 1
ATOM 1517 C CA . SER A 1 189 ? 13.596 17.017 23.088 1.00 38.56 189 SER A CA 1
ATOM 1518 C C . SER A 1 189 ? 14.213 17.142 21.691 1.00 38.56 189 SER A C 1
ATOM 1520 O O . SER A 1 189 ? 15.383 17.500 21.566 1.00 38.56 189 SER A O 1
ATOM 1522 N N . GLY A 1 190 ? 13.473 16.784 20.639 1.00 26.81 190 GLY A N 1
ATOM 1523 C CA . GLY A 1 190 ? 14.009 16.769 19.276 1.00 26.81 190 GLY A CA 1
ATOM 1524 C C . GLY A 1 190 ? 12.927 16.705 18.203 1.00 26.81 190 GLY A C 1
ATOM 1525 O O . GLY A 1 190 ? 12.322 15.663 17.986 1.00 26.81 190 GLY A O 1
ATOM 1526 N N . GLY A 1 191 ? 12.702 17.854 17.559 1.00 27.92 191 GLY A N 1
ATOM 1527 C CA . GLY A 1 191 ? 11.899 18.126 16.360 1.00 27.92 191 GLY A CA 1
ATOM 1528 C C . GLY A 1 191 ? 11.157 16.963 15.697 1.00 27.92 191 GLY A C 1
ATOM 1529 O O . GLY A 1 191 ? 11.715 16.241 14.875 1.00 27.92 191 GLY A O 1
ATOM 1530 N N . ALA A 1 192 ? 9.848 16.885 15.946 1.00 28.69 192 ALA A N 1
ATOM 1531 C CA . ALA A 1 192 ? 8.927 16.097 15.138 1.00 28.69 192 ALA A CA 1
ATOM 1532 C C . ALA A 1 192 ? 8.866 16.675 13.712 1.00 28.69 192 ALA A C 1
ATOM 1534 O O . ALA A 1 192 ? 8.142 17.636 13.434 1.00 28.69 192 ALA A O 1
ATOM 1535 N N . GLY A 1 193 ? 9.645 16.088 12.801 1.00 27.02 193 GLY A N 1
ATOM 1536 C CA . GLY A 1 193 ? 9.468 16.261 11.364 1.00 27.02 193 GLY A CA 1
ATOM 1537 C C . GLY A 1 193 ? 8.043 15.854 11.002 1.00 27.02 193 GLY A C 1
ATOM 1538 O O . GLY A 1 193 ? 7.672 14.685 11.094 1.00 27.02 193 GLY A O 1
ATOM 1539 N N . ARG A 1 194 ? 7.216 16.845 10.664 1.00 31.19 194 ARG A N 1
ATOM 1540 C CA . ARG A 1 194 ? 5.785 16.684 10.410 1.00 31.19 194 ARG A CA 1
ATOM 1541 C C . ARG A 1 194 ? 5.598 15.897 9.106 1.00 31.19 194 ARG A C 1
ATOM 1543 O O . ARG A 1 194 ? 5.581 16.470 8.020 1.00 31.19 194 ARG A O 1
ATOM 1550 N N . HIS A 1 195 ? 5.510 14.572 9.207 1.00 39.00 195 HIS A N 1
ATOM 1551 C CA . HIS A 1 195 ? 5.136 13.720 8.081 1.00 39.00 195 HIS A CA 1
ATOM 1552 C C . HIS A 1 195 ? 3.696 14.049 7.652 1.00 39.00 195 HIS A C 1
ATOM 1554 O O . HIS A 1 195 ? 2.845 14.269 8.515 1.00 39.00 195 HIS A O 1
ATOM 1560 N N . PRO A 1 196 ? 3.391 14.103 6.343 1.00 39.25 196 PRO A N 1
ATOM 1561 C CA . PRO A 1 196 ? 2.065 14.477 5.865 1.00 39.25 196 PRO A CA 1
ATOM 1562 C C . PRO A 1 196 ? 1.008 13.474 6.349 1.00 39.25 196 PRO A C 1
ATOM 1564 O O . PRO A 1 196 ? 0.933 12.349 5.848 1.00 39.25 196 PRO A O 1
ATOM 1567 N N . GLU A 1 197 ? 0.200 13.913 7.317 1.00 49.62 197 GLU A N 1
ATOM 1568 C CA . GLU A 1 197 ? -0.905 13.170 7.921 1.00 49.62 197 GLU A CA 1
ATOM 1569 C C . GLU A 1 197 ? -1.942 12.791 6.857 1.00 49.62 197 GLU A C 1
ATOM 1571 O O . GLU A 1 197 ? -2.609 13.653 6.284 1.00 49.62 197 GLU A O 1
ATOM 1576 N N . ARG A 1 198 ? -2.121 11.492 6.598 1.00 54.09 198 ARG A N 1
ATOM 1577 C CA . ARG A 1 198 ? -3.257 10.999 5.812 1.00 54.09 198 ARG A CA 1
ATOM 1578 C C . ARG A 1 198 ? -4.285 10.415 6.771 1.00 54.09 198 ARG A C 1
ATOM 1580 O O . ARG A 1 198 ? -4.154 9.283 7.216 1.00 54.09 198 ARG A O 1
ATOM 1587 N N . ARG A 1 199 ? -5.297 11.219 7.103 1.00 58.59 199 ARG A N 1
ATOM 1588 C CA . ARG A 1 199 ? -6.506 10.747 7.790 1.00 58.59 199 ARG A CA 1
ATOM 1589 C C . ARG A 1 199 ? -7.452 10.187 6.747 1.00 58.59 199 ARG A C 1
ATOM 1591 O O . ARG A 1 199 ? -7.705 10.842 5.736 1.00 58.59 199 ARG A O 1
ATOM 1598 N N . ALA A 1 200 ? -7.974 9.001 6.998 1.00 65.81 200 ALA A N 1
ATOM 1599 C CA . ALA A 1 200 ? -8.961 8.384 6.134 1.00 65.81 200 ALA A CA 1
ATOM 1600 C C . ALA A 1 200 ? -10.222 8.054 6.933 1.00 65.81 200 ALA A C 1
ATOM 1602 O O . ALA A 1 200 ? -10.212 7.986 8.164 1.00 65.81 200 ALA A O 1
ATOM 1603 N N . VAL A 1 201 ? -11.327 7.938 6.203 1.00 72.00 201 VAL A N 1
ATOM 1604 C CA . VAL A 1 201 ? -12.661 7.721 6.755 1.00 72.00 201 VAL A CA 1
ATOM 1605 C C . VAL A 1 201 ? -13.114 6.334 6.345 1.00 72.00 201 VAL A C 1
ATOM 1607 O O . VAL A 1 201 ? -13.110 5.998 5.162 1.00 72.00 201 VAL A O 1
ATOM 1610 N N . LEU A 1 202 ? -13.506 5.548 7.333 1.00 72.62 202 LEU A N 1
ATOM 1611 C CA . LEU A 1 202 ? -14.072 4.228 7.182 1.00 72.62 202 LEU A CA 1
ATOM 1612 C C . LEU A 1 202 ? -15.586 4.304 7.350 1.00 72.62 202 LEU A C 1
ATOM 1614 O O . LEU A 1 202 ? -16.077 4.880 8.316 1.00 72.62 202 LEU A O 1
ATOM 1618 N N . HIS A 1 203 ? -16.315 3.694 6.423 1.00 69.88 203 HIS A N 1
ATOM 1619 C CA . HIS A 1 203 ? -17.746 3.456 6.543 1.00 69.88 203 HIS A CA 1
ATOM 1620 C C . HIS A 1 203 ? -17.983 1.961 6.675 1.00 69.88 203 HIS A C 1
ATOM 1622 O O . HIS A 1 203 ? -17.688 1.215 5.741 1.00 69.88 203 HIS A O 1
ATOM 1628 N N . VAL A 1 204 ? -18.520 1.532 7.812 1.00 72.38 204 VAL A N 1
ATOM 1629 C CA . VAL A 1 204 ? -18.905 0.136 8.011 1.00 72.38 204 VAL A CA 1
ATOM 1630 C C . VAL A 1 204 ? -20.279 -0.050 7.374 1.00 72.38 204 VAL A C 1
ATOM 1632 O O . VAL A 1 204 ? -21.289 0.358 7.934 1.00 72.38 204 VAL A O 1
ATOM 1635 N N . VAL A 1 205 ? -20.314 -0.588 6.155 1.00 59.12 205 VAL A N 1
ATOM 1636 C CA . VAL A 1 205 ? -21.555 -0.835 5.402 1.00 59.12 205 VAL A CA 1
ATOM 1637 C C . VAL A 1 205 ? -21.785 -2.343 5.345 1.00 59.12 205 VAL A C 1
ATOM 1639 O O . VAL A 1 205 ? -21.465 -2.988 4.349 1.00 59.12 205 VAL A O 1
ATOM 1642 N N . ARG A 1 206 ? -22.253 -2.920 6.447 1.00 58.62 206 ARG A N 1
ATOM 1643 C CA . ARG A 1 206 ? -22.775 -4.287 6.519 1.00 58.62 206 ARG A CA 1
ATOM 1644 C C . ARG A 1 206 ? -23.992 -4.302 7.424 1.00 58.62 206 ARG A C 1
ATOM 1646 O O . ARG A 1 206 ? -24.027 -3.448 8.335 1.00 58.62 206 ARG A O 1
#

InterPro domains:
  IPR008963 Purple acid phosphatase-like, N-terminal [SSF49363] (79-173)
  IPR015914 Purple acid phosphatase, N-terminal [PF16656] (83-172)

Organism: Aegilops tauschii subsp. strangulata (NCBI:txid200361)

Sequence (206 aa):
IQRPRLSRLHLPQWLRLLAQRPWRAHPPTAPQPAAPYQFCLFRWHPKEHSYHHVDHNGNPLPHGRHRVALSGEVSFAGSAVRPEQVHLTFSDRADEMRVMFVCADAGKRAVRYGLEKEEEKGWTEMGTEVRTYEQKHMCDAPANDSVGWRDPGFVFAGLMNGLEPGRRYFYKQFSVPAAADCSSSSLPSGGAGRHPERRAVLHVVR

Foldseek 3Di:
DDDDDDDDDDDPDDDDDDPDDDDPDPDPPDFADLDWDKDWDFDDDPVPFDQVQADPVSHHDDDPVRTPDMGDTDHDPPQQFDWGPWDKADDPDLQKIKIKTFGQEPAWKKKWKDQDPPCSPPTDIDTWDKDFDDLVVDDDPPSVPPVNDDGRHIMTMDMRGRHDAQGKMKMFMGGDPPPDPPDDDDDDPDDDPDDPTDIDMDGSHD